Protein AF-A0A6P0LKS8-F1 (afdb_monomer)

Foldseek 3Di:
DVVVVVVVCVVVVNDPPDDPDPPPVVVVVVDPDDDDPPVPDDDDDDDDDPVVVVVVVVVCCVPPVVVVVVCVVVPDDDPPDVFPVCCVQVVDPPDCVVVLVVVVCVLQVPPVLLVVLVVQLVVLLVQLPDDDPDPVVNQLSLLVLLLSLLVSLLSSLLSLLLNVCLVDVQLLVLLCCQQPVNPPGDDDPVCVVVCVVCSNVSSSVVSSPDRSLPCVNSQSSCCRRVVFHFDDCPVVNVSVVQNCCVPVVVQADPVRHHHGGHSVNSVVSSVVSNVRSVSRVVSSVVVVPDD

Sequence (291 aa):
YGQKFLQCLTQNDIQPWFYPVEPVYERFKEKSETLTFNDFYGNNGDSFQTHERIKYWEQFLIDKIVPRLYTEFMGLGKIRRTGTWQKSWQADEIEDDYTDKDQLEAILSNTTFHLTFLDEIENLRILNKLSVTNTKAKKTLKRHLYVGAIACLETYLSDAFINTVLSNQNYLNSFFTSFKDFKDQKLGMNEVLDIANKAEEIAKKAMLKVIYHNLPKVSKMYEGTLNIVFPNFSEINKAVSIRHDLVHRNGRTKEGQEINIDNMMVDDIISKVEKFISEIDQELKEKDTTP

Secondary structure (DSSP, 8-state):
-HHHHHHHHHHTT--TT---SHHHHHHHTTS--S--GGGG--SS-----HHHHHHHHHHHIIIIIHHHHHHHHS---------TTHHHHSS--SSSHHHHHHHHHHHHH-TTHHHHHHHHHHHHHHHHH---SSHHHHHHHHHHHHHHHHHHHHHHHHHHHHHHHHH-HHHHHHHHHH-HHHHT----TTTHHHHHHTHHHHHHHHHHT--TT-HHHHHHHHHHHH--PPP--HHHHHHHHHHHHHHHSSSB-TT--B----HHHHHHHHHHHHHHHHHHHHHHHHHHT--

Mean predicted aligned error: 15.52 Å

Structure (mmCIF, N/CA/C/O backbone):
data_AF-A0A6P0LKS8-F1
#
_entry.id   AF-A0A6P0LKS8-F1
#
loop_
_atom_site.group_PDB
_atom_site.id
_atom_site.type_symbol
_atom_site.label_atom_id
_atom_site.label_alt_id
_atom_site.label_comp_id
_atom_site.label_asym_id
_atom_site.label_entity_id
_atom_site.label_seq_id
_atom_site.pdbx_PDB_ins_code
_atom_site.Cartn_x
_atom_site.Cartn_y
_atom_site.Cartn_z
_atom_site.occupancy
_atom_site.B_iso_or_equiv
_atom_site.auth_seq_id
_atom_site.auth_comp_id
_atom_site.auth_asym_id
_atom_site.auth_atom_id
_atom_site.pdbx_PDB_model_num
ATOM 1 N N . TYR A 1 1 ? 29.506 -26.651 34.538 1.00 38.28 1 TYR A N 1
ATOM 2 C CA . TYR A 1 1 ? 29.896 -26.169 33.196 1.00 38.28 1 TYR A CA 1
ATOM 3 C C . TYR A 1 1 ? 29.118 -24.925 32.772 1.00 38.28 1 TYR A C 1
ATOM 5 O O . TYR A 1 1 ? 29.768 -23.920 32.528 1.00 38.28 1 TYR A O 1
ATOM 13 N N . GLY A 1 2 ? 27.776 -24.916 32.804 1.00 38.97 2 GLY A N 1
ATOM 14 C CA . GLY A 1 2 ? 26.967 -23.734 32.439 1.00 38.97 2 GLY A CA 1
ATOM 15 C C . GLY A 1 2 ? 27.286 -22.433 33.200 1.00 38.97 2 GLY A C 1
ATOM 16 O O . GLY A 1 2 ? 27.456 -21.394 32.579 1.00 38.97 2 GLY A O 1
ATOM 17 N N . GLN A 1 3 ? 27.487 -22.479 34.523 1.00 39.25 3 GLN A N 1
ATOM 18 C CA . GLN A 1 3 ? 27.864 -21.279 35.297 1.00 39.25 3 GLN A CA 1
ATOM 19 C C . GLN A 1 3 ? 29.247 -20.714 34.929 1.00 39.25 3 GLN A C 1
ATOM 21 O O . GLN A 1 3 ? 29.417 -19.501 34.865 1.00 39.25 3 GLN A O 1
ATOM 26 N N . LYS A 1 4 ? 30.226 -21.584 34.638 1.00 43.44 4 LYS A N 1
ATOM 27 C CA . LYS A 1 4 ? 31.562 -21.159 34.182 1.00 43.44 4 LYS A CA 1
ATOM 28 C C . LYS A 1 4 ? 31.517 -20.575 32.765 1.00 43.44 4 LYS A C 1
ATOM 30 O O . LYS A 1 4 ? 32.276 -19.664 32.463 1.00 43.44 4 LYS A O 1
ATOM 35 N N . PHE A 1 5 ? 30.621 -21.084 31.918 1.00 44.09 5 PHE A N 1
ATOM 36 C CA . PHE A 1 5 ? 30.382 -20.556 30.576 1.00 44.09 5 PHE A CA 1
ATOM 37 C C . PHE A 1 5 ? 29.779 -19.145 30.628 1.00 44.09 5 PHE A C 1
ATOM 39 O O . PHE A 1 5 ? 30.313 -18.244 29.989 1.00 44.09 5 PHE A O 1
ATOM 46 N N . LEU A 1 6 ? 28.763 -18.923 31.472 1.00 42.19 6 LEU A N 1
ATOM 47 C CA . LEU A 1 6 ? 28.195 -17.587 31.682 1.00 42.19 6 LEU A CA 1
ATOM 48 C C . LEU A 1 6 ? 29.219 -16.596 32.250 1.00 42.19 6 LEU A C 1
ATOM 50 O O . LEU A 1 6 ? 29.344 -15.504 31.712 1.00 42.19 6 LEU A O 1
ATOM 54 N N . GLN A 1 7 ? 30.008 -16.983 33.261 1.00 44.88 7 GLN A N 1
ATOM 55 C CA . GLN A 1 7 ? 31.075 -16.119 33.789 1.00 44.88 7 GLN A CA 1
ATOM 56 C C . GLN A 1 7 ? 32.082 -15.697 32.712 1.00 44.88 7 GLN A C 1
ATOM 58 O O . GLN A 1 7 ? 32.525 -14.553 32.713 1.00 44.88 7 GLN A O 1
ATOM 63 N N . CYS A 1 8 ? 32.418 -16.595 31.783 1.00 43.25 8 CYS A N 1
ATOM 64 C CA . CYS A 1 8 ? 33.340 -16.298 30.691 1.00 43.25 8 CYS A CA 1
ATOM 65 C C . CYS A 1 8 ? 32.746 -15.287 29.692 1.00 43.25 8 CYS A C 1
ATOM 67 O O . CYS A 1 8 ? 33.452 -14.380 29.259 1.00 43.25 8 CYS A O 1
ATOM 69 N N . LEU A 1 9 ? 31.453 -15.402 29.365 1.00 43.03 9 LEU A N 1
ATOM 70 C CA . LEU A 1 9 ? 30.760 -14.456 28.479 1.00 43.03 9 LEU A CA 1
ATOM 71 C C . LEU A 1 9 ? 30.680 -13.056 29.099 1.00 43.03 9 LEU A C 1
ATOM 73 O O . LEU A 1 9 ? 31.009 -12.074 28.440 1.00 43.03 9 LEU A O 1
ATOM 77 N N . THR A 1 10 ? 30.330 -12.971 30.385 1.00 44.38 10 THR A N 1
ATOM 78 C CA . THR A 1 10 ? 30.206 -11.691 31.097 1.00 44.38 10 THR A CA 1
ATOM 79 C C . THR A 1 10 ? 31.559 -11.011 31.316 1.00 44.38 10 THR A C 1
ATOM 81 O O . THR A 1 10 ? 31.655 -9.796 31.212 1.00 44.38 10 THR A O 1
ATOM 84 N N . GLN A 1 11 ? 32.626 -11.771 31.588 1.00 43.97 11 GLN A N 1
ATOM 85 C CA . GLN A 1 11 ? 33.969 -11.207 31.801 1.00 43.97 11 GLN A CA 1
ATOM 86 C C . GLN A 1 11 ? 34.625 -10.665 30.527 1.00 43.97 11 GLN A C 1
ATOM 88 O O . GLN A 1 11 ? 35.554 -9.870 30.625 1.00 43.97 11 GLN A O 1
ATOM 93 N N . ASN A 1 12 ? 34.168 -11.100 29.351 1.00 41.53 12 ASN A N 1
ATOM 94 C CA . ASN A 1 12 ? 34.708 -10.662 28.063 1.00 41.53 12 ASN A CA 1
ATOM 95 C C . ASN A 1 12 ? 33.752 -9.719 27.310 1.00 41.53 12 ASN A C 1
ATOM 97 O O . ASN A 1 12 ? 33.981 -9.452 26.135 1.00 41.53 12 ASN A O 1
ATOM 101 N N . ASP A 1 13 ? 32.694 -9.239 27.975 1.00 37.78 13 ASP A N 1
ATOM 102 C CA . ASP A 1 13 ? 31.678 -8.329 27.423 1.00 37.78 13 ASP A CA 1
ATOM 103 C C . ASP A 1 13 ? 31.029 -8.840 26.117 1.00 37.78 13 ASP A C 1
ATOM 105 O O . ASP A 1 13 ? 30.684 -8.091 25.203 1.00 37.78 13 ASP A O 1
ATOM 109 N N . ILE A 1 14 ? 30.880 -10.166 26.014 1.00 38.09 14 ILE A N 1
ATOM 110 C CA . ILE A 1 14 ? 30.336 -10.831 24.828 1.00 38.09 14 ILE A CA 1
ATOM 111 C C . ILE A 1 14 ? 28.818 -10.937 24.988 1.00 38.09 14 ILE A C 1
ATOM 113 O O . ILE A 1 14 ? 28.318 -11.761 25.759 1.00 38.09 14 ILE A O 1
ATOM 117 N N . GLN A 1 15 ? 28.083 -10.109 24.241 1.00 43.53 15 GLN A N 1
ATOM 118 C CA . GLN A 1 15 ? 26.621 -10.164 24.171 1.00 43.53 15 GLN A CA 1
ATOM 119 C C . GLN A 1 15 ? 26.158 -11.468 23.478 1.00 43.53 15 GLN A C 1
ATOM 121 O O . GLN A 1 15 ? 26.717 -11.821 22.437 1.00 43.53 15 GLN A O 1
ATOM 126 N N . PRO A 1 16 ? 25.134 -12.184 23.993 1.00 39.16 16 PRO A N 1
ATOM 127 C CA . PRO A 1 16 ? 24.728 -13.509 23.491 1.00 39.16 16 PRO A CA 1
ATOM 128 C C . PRO A 1 16 ? 24.220 -13.563 22.041 1.00 39.16 16 PRO A C 1
ATOM 130 O O . PRO A 1 16 ? 24.027 -14.651 21.504 1.00 39.16 16 PRO A O 1
ATOM 133 N N . TRP A 1 17 ? 23.985 -12.414 21.410 1.00 40.44 17 TRP A N 1
ATOM 134 C CA . TRP A 1 17 ? 23.213 -12.295 20.168 1.00 40.44 17 TRP A CA 1
ATOM 135 C C . TRP A 1 17 ? 24.064 -12.205 18.895 1.00 40.44 17 TRP A C 1
ATOM 137 O O . TRP A 1 17 ? 23.536 -11.979 17.812 1.00 40.44 17 TRP A O 1
ATOM 147 N N . PHE A 1 18 ? 25.375 -12.427 18.993 1.00 28.44 18 PHE A N 1
ATOM 148 C CA . PHE A 1 18 ? 26.253 -12.544 17.830 1.00 28.44 18 PHE A CA 1
ATOM 149 C C . PHE A 1 18 ? 26.963 -13.897 17.836 1.00 28.44 18 PHE A C 1
ATOM 151 O O . PHE A 1 18 ? 27.926 -14.090 18.573 1.00 28.44 18 PHE A O 1
ATOM 158 N N . TYR A 1 19 ? 26.545 -14.815 16.962 1.00 37.94 19 TYR A N 1
ATOM 159 C CA . TYR A 1 19 ? 27.460 -15.840 16.460 1.00 37.94 19 TYR A CA 1
ATOM 160 C C . TYR A 1 19 ? 27.236 -16.141 14.970 1.00 37.94 19 TYR A C 1
ATOM 162 O O . TYR A 1 19 ? 26.177 -16.641 14.594 1.00 37.94 19 TYR A O 1
ATOM 170 N N . PRO A 1 20 ? 28.264 -15.942 14.124 1.00 31.69 20 PRO A N 1
ATOM 171 C CA . PRO A 1 20 ? 28.575 -16.841 13.021 1.00 31.69 20 PRO A CA 1
ATOM 172 C C . PRO A 1 20 ? 29.298 -18.076 13.589 1.00 31.69 20 PRO A C 1
ATOM 174 O O . PRO A 1 20 ? 30.354 -17.949 14.194 1.00 31.69 20 PRO A O 1
ATOM 177 N N . VAL A 1 21 ? 28.712 -19.260 13.411 1.00 40.97 21 VAL A N 1
ATOM 178 C CA . VAL A 1 21 ? 28.900 -20.523 14.168 1.00 40.97 21 VAL A CA 1
ATOM 179 C C . VAL A 1 21 ? 30.327 -21.135 14.187 1.00 40.97 21 VAL A C 1
ATOM 181 O O . VAL A 1 21 ? 30.581 -22.072 14.937 1.00 40.97 21 VAL A O 1
ATOM 184 N N . GLU A 1 22 ? 31.307 -20.611 13.454 1.00 32.62 22 GLU A N 1
ATOM 185 C CA . GLU A 1 22 ? 32.628 -21.256 13.301 1.00 32.62 22 GLU A CA 1
ATOM 186 C C . GLU A 1 22 ? 33.599 -21.163 14.521 1.00 32.62 22 GLU A C 1
ATOM 188 O O . GLU A 1 22 ? 34.238 -22.164 14.848 1.00 32.62 22 GLU A O 1
ATOM 193 N N . PRO A 1 23 ? 33.758 -20.032 15.250 1.00 36.22 23 PRO A N 1
ATOM 194 C CA . PRO A 1 23 ? 34.884 -19.874 16.190 1.00 36.22 23 PRO A CA 1
ATOM 195 C C . PRO A 1 23 ? 34.777 -20.612 17.541 1.00 36.22 23 PRO A C 1
ATOM 197 O O . PRO A 1 23 ? 35.788 -20.764 18.230 1.00 36.22 23 PRO A O 1
ATOM 200 N N . VAL A 1 24 ? 33.585 -21.063 17.963 1.00 37.16 24 VAL A N 1
ATOM 201 C CA . VAL A 1 24 ? 33.400 -21.763 19.263 1.00 37.16 24 VAL A CA 1
ATOM 202 C C . VAL A 1 24 ? 33.873 -23.209 19.195 1.00 37.16 24 VAL A C 1
ATOM 204 O O . VAL A 1 24 ? 34.406 -23.739 20.171 1.00 37.16 24 VAL A O 1
ATOM 207 N N . TYR A 1 25 ? 33.685 -23.841 18.038 1.00 38.62 25 TYR A N 1
ATOM 208 C CA . TYR A 1 25 ? 33.921 -25.265 17.846 1.00 38.62 25 TYR A CA 1
ATOM 209 C C . TYR A 1 25 ? 35.406 -25.630 18.000 1.00 38.62 25 TYR A C 1
ATOM 211 O O . TYR A 1 25 ? 35.745 -26.570 18.721 1.00 38.62 25 TYR A O 1
ATOM 219 N N . GLU A 1 26 ? 36.305 -24.826 17.425 1.00 39.00 26 GLU A N 1
ATOM 220 C CA . GLU A 1 26 ? 37.755 -25.069 17.481 1.00 39.00 26 GLU A CA 1
ATOM 221 C C . GLU A 1 26 ? 38.335 -24.898 18.898 1.00 39.00 26 GLU A C 1
ATOM 223 O O . GLU A 1 26 ? 39.202 -25.667 19.307 1.00 39.00 26 GLU A O 1
ATOM 228 N N . ARG A 1 27 ? 37.798 -23.976 19.716 1.00 38.31 27 ARG A N 1
ATOM 229 C CA . ARG A 1 27 ? 38.234 -23.812 21.121 1.00 38.31 27 ARG A CA 1
ATOM 230 C C . ARG A 1 27 ? 37.718 -24.906 22.057 1.00 38.31 27 ARG A C 1
ATOM 232 O O . ARG A 1 27 ? 38.334 -25.154 23.093 1.00 38.31 27 ARG A O 1
ATOM 239 N N . PHE A 1 28 ? 36.602 -25.557 21.728 1.00 37.62 28 PHE A N 1
ATOM 240 C CA . PHE A 1 28 ? 36.038 -26.627 22.561 1.00 37.62 28 PHE A CA 1
ATOM 241 C C . PHE A 1 28 ? 36.745 -27.974 22.367 1.00 37.62 28 PHE A C 1
ATOM 243 O O . PHE A 1 28 ? 36.787 -28.784 23.295 1.00 37.62 28 PHE A O 1
ATOM 250 N N . LYS A 1 29 ? 37.364 -28.188 21.201 1.00 37.56 29 LYS A N 1
ATOM 251 C CA . LYS A 1 29 ? 38.129 -29.400 20.877 1.00 37.56 29 LYS A CA 1
ATOM 252 C C . LYS A 1 29 ? 39.391 -29.567 21.735 1.00 37.56 29 LYS A C 1
ATOM 254 O O . LYS A 1 29 ? 39.838 -30.686 21.952 1.00 37.56 29 LYS A O 1
ATOM 259 N N . GLU A 1 30 ? 39.932 -28.474 22.270 1.00 36.50 30 GLU A N 1
ATOM 260 C CA . GLU A 1 30 ? 41.205 -28.464 23.003 1.00 36.50 30 GLU A CA 1
ATOM 261 C C . GLU A 1 30 ? 41.088 -28.852 24.494 1.00 36.50 30 GLU A C 1
ATOM 263 O O . GLU A 1 30 ? 42.104 -28.973 25.174 1.00 36.50 30 GLU A O 1
ATOM 268 N N . LYS A 1 31 ? 39.874 -29.044 25.044 1.00 38.50 31 LYS A N 1
ATOM 269 C CA . LYS A 1 31 ? 39.683 -29.255 26.499 1.00 38.50 31 LYS A CA 1
ATOM 270 C C . LYS A 1 31 ? 38.694 -30.345 26.926 1.00 38.50 31 LYS A C 1
ATOM 272 O O . LYS A 1 31 ? 38.263 -30.345 28.079 1.00 38.50 31 LYS A O 1
ATOM 277 N N . SER A 1 32 ? 38.353 -31.303 26.067 1.00 37.41 32 SER A N 1
ATOM 278 C CA . SER A 1 32 ? 37.540 -32.457 26.479 1.00 37.41 32 SER A CA 1
ATOM 279 C C . SER A 1 32 ? 38.399 -33.685 26.805 1.00 37.41 32 SER A C 1
ATOM 281 O O . SER A 1 32 ? 38.341 -34.695 26.108 1.00 37.41 32 SER A O 1
ATOM 283 N N . GLU A 1 33 ? 39.175 -33.627 27.884 1.00 43.88 33 GLU A N 1
ATOM 284 C CA . GLU A 1 33 ? 39.602 -34.847 28.574 1.00 43.88 33 GLU A CA 1
ATOM 285 C C . GLU A 1 33 ? 38.721 -35.022 29.813 1.00 43.88 33 GLU A C 1
ATOM 287 O O . GLU A 1 33 ? 38.538 -34.079 30.580 1.00 43.88 33 GLU A O 1
ATOM 292 N N . THR A 1 34 ? 38.189 -36.235 29.992 1.00 44.03 34 THR A N 1
ATOM 293 C CA . THR A 1 34 ? 37.283 -36.715 31.064 1.00 44.03 34 THR A CA 1
ATOM 294 C C . THR A 1 34 ? 35.771 -36.681 30.797 1.00 44.03 34 THR A C 1
ATOM 296 O O . THR A 1 34 ? 34.983 -36.243 31.627 1.00 44.03 34 THR A O 1
ATOM 299 N N . LEU A 1 35 ? 35.333 -37.276 29.685 1.00 38.31 35 LEU A N 1
ATOM 300 C CA . LEU A 1 35 ? 34.051 -37.995 29.641 1.00 38.31 35 LEU A CA 1
ATOM 301 C C . LEU A 1 35 ? 34.277 -39.328 28.921 1.00 38.31 35 LEU A C 1
ATOM 303 O O . LEU A 1 35 ? 34.771 -39.347 27.795 1.00 38.31 35 LEU A O 1
ATOM 307 N N . THR A 1 36 ? 33.987 -40.450 29.582 1.00 40.16 36 THR A N 1
ATOM 308 C CA . THR A 1 36 ? 34.207 -41.786 29.012 1.00 40.16 36 THR A CA 1
ATOM 309 C C . THR A 1 36 ? 33.002 -42.275 28.216 1.00 40.16 36 THR A C 1
ATOM 311 O O . THR A 1 36 ? 31.852 -42.099 28.603 1.00 40.16 36 THR A O 1
ATOM 314 N N . PHE A 1 37 ? 33.306 -42.948 27.108 1.00 35.88 37 PHE A N 1
ATOM 315 C CA . PHE A 1 37 ? 32.423 -43.368 26.013 1.00 35.88 37 PHE A CA 1
ATOM 316 C C . PHE A 1 37 ? 31.195 -44.229 26.401 1.00 35.88 37 PHE A C 1
ATOM 318 O O . PHE A 1 37 ? 30.277 -44.375 25.597 1.00 35.88 37 PHE A O 1
ATOM 325 N N . ASN A 1 38 ? 31.146 -44.789 27.614 1.00 39.12 38 ASN A N 1
ATOM 326 C CA . ASN A 1 38 ? 30.146 -45.791 28.007 1.00 39.12 38 ASN A CA 1
ATOM 327 C C . ASN A 1 38 ? 28.863 -45.225 28.640 1.00 39.12 38 ASN A C 1
ATOM 329 O O . ASN A 1 38 ? 27.871 -45.944 28.700 1.00 39.12 38 ASN A O 1
ATOM 333 N N . ASP A 1 39 ? 28.826 -43.952 29.039 1.00 42.59 39 ASP A N 1
ATOM 334 C CA . ASP A 1 39 ? 27.646 -43.375 29.712 1.00 42.59 39 ASP A CA 1
ATOM 335 C C . ASP A 1 39 ? 26.496 -43.012 28.749 1.00 42.59 39 ASP A C 1
ATOM 337 O O . ASP A 1 39 ? 25.437 -42.551 29.171 1.00 42.59 39 ASP A O 1
ATOM 341 N N . PHE A 1 40 ? 26.684 -43.231 27.442 1.00 41.34 40 PHE A N 1
ATOM 342 C CA . PHE A 1 40 ? 25.751 -42.824 26.385 1.00 41.34 40 PHE A CA 1
ATOM 343 C C . PHE A 1 40 ? 25.148 -43.982 25.571 1.00 41.34 40 PHE A C 1
ATOM 345 O O . PHE A 1 40 ? 24.504 -43.728 24.550 1.00 41.34 40 PHE A O 1
ATOM 352 N N . TYR A 1 41 ? 25.308 -45.236 26.006 1.00 37.12 41 TYR A N 1
ATOM 353 C CA . TYR A 1 41 ? 24.648 -46.386 25.378 1.00 37.12 41 TYR A CA 1
ATOM 354 C C . TYR A 1 41 ? 23.688 -47.084 26.346 1.00 37.12 41 TYR A C 1
ATOM 356 O O . TYR A 1 41 ? 24.090 -47.851 27.216 1.00 37.12 41 TYR A O 1
ATOM 364 N N . GLY A 1 42 ? 22.387 -46.871 26.133 1.00 36.03 42 GLY A N 1
ATOM 365 C CA . GLY A 1 42 ? 21.407 -47.913 26.417 1.00 36.03 42 GLY A CA 1
ATOM 366 C C . GLY A 1 42 ? 21.652 -49.070 25.449 1.00 36.03 42 GLY A C 1
ATOM 367 O O . GLY A 1 42 ? 21.857 -48.846 24.255 1.00 36.03 42 GLY A O 1
ATOM 368 N N . ASN A 1 43 ? 21.701 -50.292 25.976 1.00 40.00 43 ASN A N 1
ATOM 369 C CA . ASN A 1 43 ? 21.905 -51.503 25.189 1.00 40.00 43 ASN A CA 1
ATOM 370 C C . ASN A 1 43 ? 20.939 -51.563 23.995 1.00 40.00 43 ASN A C 1
ATOM 372 O O . ASN A 1 43 ? 19.739 -51.346 24.155 1.00 40.00 43 ASN A O 1
ATOM 376 N N . ASN A 1 44 ? 21.501 -51.953 22.847 1.00 37.53 44 ASN A N 1
ATOM 377 C CA . ASN A 1 44 ? 20.889 -52.161 21.529 1.00 37.53 44 ASN A CA 1
ATOM 378 C C . ASN A 1 44 ? 20.902 -50.941 20.587 1.00 37.53 44 ASN A C 1
ATOM 380 O O . ASN A 1 44 ? 19.896 -50.296 20.330 1.00 37.53 44 ASN A O 1
ATOM 384 N N . GLY A 1 45 ? 22.066 -50.711 19.976 1.00 43.59 45 GLY A N 1
ATOM 385 C CA . GLY A 1 45 ? 22.194 -51.038 18.551 1.00 43.59 45 GLY A CA 1
ATOM 386 C C . GLY A 1 45 ? 21.612 -50.097 17.496 1.00 43.59 45 GLY A C 1
ATOM 387 O O . GLY A 1 45 ? 21.556 -50.536 16.355 1.00 43.59 45 GLY A O 1
ATOM 388 N N . ASP A 1 46 ? 21.254 -48.849 17.810 1.00 37.66 46 ASP A N 1
ATOM 389 C CA . ASP A 1 46 ? 20.961 -47.840 16.777 1.00 37.66 46 ASP A CA 1
ATOM 390 C C . ASP A 1 46 ? 21.879 -46.614 16.900 1.00 37.66 46 ASP A C 1
ATOM 392 O O . ASP A 1 46 ? 21.854 -45.833 17.861 1.00 37.66 46 ASP A O 1
ATOM 396 N N . SER A 1 47 ? 22.752 -46.456 15.906 1.00 38.31 47 SER A N 1
ATOM 397 C CA . SER A 1 47 ? 23.710 -45.360 15.813 1.00 38.31 47 SER A CA 1
ATOM 398 C C . SER A 1 47 ? 23.012 -44.076 15.360 1.00 38.31 47 SER A C 1
ATOM 400 O O . SER A 1 47 ? 23.058 -43.711 14.187 1.00 38.31 47 SER A O 1
ATOM 402 N N . PHE A 1 48 ? 22.391 -43.351 16.289 1.00 38.34 48 PHE A N 1
ATOM 403 C CA . PHE A 1 48 ? 22.046 -41.948 16.048 1.00 38.34 48 PHE A CA 1
ATOM 404 C C . PHE A 1 48 ? 23.322 -41.154 15.742 1.00 38.34 48 PHE A C 1
ATOM 406 O O . PHE A 1 48 ? 24.207 -41.064 16.600 1.00 38.34 48 PHE A O 1
ATOM 413 N N . GLN A 1 49 ? 23.415 -40.598 14.529 1.00 45.28 49 GLN A N 1
ATOM 414 C CA . GLN A 1 49 ? 24.532 -39.761 14.097 1.00 45.28 49 GLN A CA 1
ATOM 415 C C . GLN A 1 49 ? 24.681 -38.573 15.056 1.00 45.28 49 GLN A C 1
ATOM 417 O O . GLN A 1 49 ? 23.703 -37.946 15.459 1.00 45.28 49 GLN A O 1
ATOM 422 N N . THR A 1 50 ? 25.920 -38.264 15.432 1.00 44.00 50 THR A N 1
ATOM 423 C CA . THR A 1 50 ? 26.326 -37.284 16.456 1.00 44.00 50 THR A CA 1
ATOM 424 C C . THR A 1 50 ? 25.617 -35.927 16.337 1.00 44.00 50 THR A C 1
ATOM 426 O O . THR A 1 50 ? 25.374 -35.260 17.338 1.00 44.00 50 THR A O 1
ATOM 429 N N . HIS A 1 51 ? 25.224 -35.550 15.120 1.00 38.38 51 HIS A N 1
ATOM 430 C CA . HIS A 1 51 ? 24.518 -34.313 14.803 1.00 38.38 51 HIS A CA 1
ATOM 431 C C . HIS A 1 51 ? 23.069 -34.271 15.328 1.00 38.38 51 HIS A C 1
ATOM 433 O O . HIS A 1 51 ? 22.613 -33.234 15.803 1.00 38.38 51 HIS A O 1
ATOM 439 N N . GLU A 1 52 ? 22.348 -35.396 15.316 1.00 40.12 52 GLU A N 1
ATOM 440 C CA . GLU A 1 52 ? 20.995 -35.462 15.886 1.00 40.12 52 GLU A CA 1
ATOM 441 C C . GLU A 1 52 ? 21.031 -35.444 17.413 1.00 40.12 52 GLU A C 1
ATOM 443 O O . GLU A 1 52 ? 20.184 -34.822 18.051 1.00 40.12 52 GLU A O 1
ATOM 448 N N . ARG A 1 53 ? 22.066 -36.043 18.014 1.00 43.56 53 ARG A N 1
ATOM 449 C CA . ARG A 1 53 ? 22.259 -36.027 19.471 1.00 43.56 53 ARG A CA 1
ATOM 450 C C . ARG A 1 53 ? 22.535 -34.615 19.994 1.00 43.56 53 ARG A C 1
ATOM 452 O O . ARG A 1 53 ? 22.021 -34.265 21.052 1.00 43.56 53 ARG A O 1
ATOM 459 N N . ILE A 1 54 ? 23.284 -33.802 19.241 1.00 45.28 54 ILE A N 1
ATOM 460 C CA . ILE A 1 54 ? 23.526 -32.384 19.555 1.00 45.28 54 ILE A CA 1
ATOM 461 C C . ILE A 1 54 ? 22.225 -31.584 19.466 1.00 45.28 54 ILE A C 1
ATOM 463 O O . ILE A 1 54 ? 21.898 -30.890 20.421 1.00 45.28 54 ILE A O 1
ATOM 467 N N . LYS A 1 55 ? 21.424 -31.767 18.407 1.00 44.97 55 LYS A N 1
ATOM 468 C CA . LYS A 1 55 ? 20.113 -31.104 18.285 1.00 44.97 55 LYS A CA 1
ATOM 469 C C . LYS A 1 55 ? 19.167 -31.448 19.434 1.00 44.97 55 LYS A C 1
ATOM 471 O O . LYS A 1 55 ? 18.509 -30.566 19.974 1.00 44.97 55 LYS A O 1
ATOM 476 N N . TYR A 1 56 ? 19.121 -32.714 19.851 1.00 45.69 56 TYR A N 1
ATOM 477 C CA . TYR A 1 56 ? 18.317 -33.123 21.007 1.00 45.69 56 TYR A CA 1
ATOM 478 C C . TYR A 1 56 ? 18.809 -32.497 22.316 1.00 45.69 56 TYR A C 1
ATOM 480 O O . TYR A 1 56 ? 17.995 -32.143 23.171 1.00 45.69 56 TYR A O 1
ATOM 488 N N . TRP A 1 57 ? 20.123 -32.335 22.479 1.00 44.00 57 TRP A N 1
ATOM 489 C CA . TRP A 1 57 ? 20.699 -31.710 23.669 1.00 44.00 57 TRP A CA 1
ATOM 490 C C . TRP A 1 57 ? 20.498 -30.189 23.686 1.00 44.00 57 TRP A C 1
ATOM 492 O O . TRP A 1 57 ? 20.146 -29.635 24.725 1.00 44.00 57 TRP A O 1
ATOM 502 N N . GLU A 1 58 ? 20.638 -29.522 22.539 1.00 44.84 58 GLU A N 1
ATOM 503 C CA . GLU A 1 58 ? 20.312 -28.102 22.356 1.00 44.84 58 GLU A CA 1
ATOM 504 C C . GLU A 1 58 ? 18.835 -27.836 22.656 1.00 44.84 58 GLU A C 1
ATOM 506 O O . GLU A 1 58 ? 18.513 -26.949 23.449 1.00 44.84 58 GLU A O 1
ATOM 511 N N . GLN A 1 59 ? 17.938 -28.668 22.123 1.00 46.03 59 GLN A N 1
ATOM 512 C CA . GLN A 1 59 ? 16.508 -28.549 22.386 1.00 46.03 59 GLN A CA 1
ATOM 513 C C . GLN A 1 59 ? 16.179 -28.798 23.866 1.00 46.03 59 GLN A C 1
ATOM 515 O O . GLN A 1 59 ? 15.377 -28.081 24.458 1.00 46.03 59 GLN A O 1
ATOM 520 N N . PHE A 1 60 ? 16.841 -29.762 24.514 1.00 48.81 60 PHE A N 1
ATOM 521 C CA . PHE A 1 60 ? 16.669 -30.011 25.946 1.00 48.81 60 PHE A CA 1
ATOM 522 C C . PHE A 1 60 ? 17.128 -28.824 26.810 1.00 48.81 60 PHE A C 1
ATOM 524 O O . PHE A 1 60 ? 16.458 -28.478 27.789 1.00 48.81 60 PHE A O 1
ATOM 531 N N . LEU A 1 61 ? 18.239 -28.172 26.454 1.00 44.59 61 LEU A N 1
ATOM 532 C CA . LEU A 1 61 ? 18.712 -26.970 27.143 1.00 44.59 61 LEU A CA 1
ATOM 533 C C . LEU A 1 61 ? 17.703 -25.822 27.028 1.00 44.59 61 LEU A C 1
ATOM 535 O O . LEU A 1 61 ? 17.354 -25.222 28.051 1.00 44.59 61 LEU A O 1
ATOM 539 N N . ILE A 1 62 ? 17.205 -25.570 25.814 1.00 46.16 62 ILE A N 1
ATOM 540 C CA . ILE A 1 62 ? 16.217 -24.523 25.519 1.00 46.16 62 ILE A CA 1
ATOM 541 C C . ILE A 1 62 ? 14.899 -24.797 26.248 1.00 46.16 62 ILE A C 1
ATOM 543 O O . ILE A 1 62 ? 14.348 -23.903 26.884 1.00 46.16 62 ILE A O 1
ATOM 547 N N . ASP A 1 63 ? 14.420 -26.038 26.235 1.00 42.69 63 ASP A N 1
ATOM 548 C CA . ASP A 1 63 ? 13.077 -26.348 26.726 1.00 42.69 63 ASP A CA 1
ATOM 549 C C . ASP A 1 63 ? 13.017 -26.560 28.243 1.00 42.69 63 ASP A C 1
ATOM 551 O O . ASP A 1 63 ? 11.959 -26.391 28.857 1.00 42.69 63 ASP A O 1
ATOM 555 N N . LYS A 1 64 ? 14.115 -27.008 28.868 1.00 44.41 64 LYS A N 1
ATOM 556 C CA . LYS A 1 64 ? 14.100 -27.455 30.273 1.00 44.41 64 LYS A CA 1
ATOM 557 C C . LYS A 1 64 ? 14.960 -26.621 31.200 1.00 44.41 64 LYS A C 1
ATOM 559 O O . LYS A 1 64 ? 14.582 -26.458 32.363 1.00 44.41 64 LYS A O 1
ATOM 564 N N . ILE A 1 65 ? 16.093 -26.111 30.724 1.00 45.72 65 ILE A N 1
ATOM 565 C CA . ILE A 1 65 ? 17.052 -25.407 31.580 1.00 45.72 65 ILE A CA 1
ATOM 566 C C . ILE A 1 65 ? 16.824 -23.896 31.520 1.00 45.72 65 ILE A C 1
ATOM 568 O O . ILE A 1 65 ? 16.683 -23.276 32.575 1.00 45.72 65 ILE A O 1
ATOM 572 N N . VAL A 1 66 ? 16.687 -23.316 30.324 1.00 47.16 66 VAL A N 1
ATOM 573 C CA . VAL A 1 66 ? 16.464 -21.867 30.149 1.00 47.16 66 VAL A CA 1
ATOM 574 C C . VAL A 1 66 ? 15.220 -21.360 30.904 1.00 47.16 66 VAL A C 1
ATOM 576 O O . VAL A 1 66 ? 15.351 -20.392 31.655 1.00 47.16 66 VAL A O 1
ATOM 579 N N . PRO A 1 67 ? 14.046 -22.023 30.857 1.00 43.47 67 PRO A N 1
ATOM 580 C CA . PRO A 1 67 ? 12.851 -21.521 31.537 1.00 43.47 67 PRO A CA 1
ATOM 581 C C . PRO A 1 67 ? 12.951 -21.618 33.063 1.00 43.47 67 PRO A C 1
ATOM 583 O O . PRO A 1 67 ? 12.416 -20.773 33.782 1.00 43.47 67 PRO A O 1
ATOM 586 N N . ARG A 1 68 ? 13.652 -22.637 33.583 1.00 41.12 68 ARG A N 1
ATOM 587 C CA . ARG A 1 68 ? 13.879 -22.800 35.028 1.00 41.12 68 ARG A CA 1
ATOM 588 C C . ARG A 1 68 ? 14.828 -21.741 35.570 1.00 41.12 68 ARG A C 1
ATOM 590 O O . ARG A 1 68 ? 14.506 -21.125 36.579 1.00 41.12 68 ARG A O 1
ATOM 597 N N . LEU A 1 69 ? 15.928 -21.481 34.862 1.00 41.22 69 LEU A N 1
ATOM 598 C CA . LEU A 1 69 ? 16.874 -20.426 35.224 1.00 41.22 69 LEU A CA 1
ATOM 599 C C . LEU A 1 69 ? 16.219 -19.043 35.167 1.00 41.22 69 LEU A C 1
ATOM 601 O O . LEU A 1 69 ? 16.426 -18.242 36.071 1.00 41.22 69 LEU A O 1
ATOM 605 N N . TYR A 1 70 ? 15.366 -18.797 34.170 1.00 41.00 70 TYR A N 1
ATOM 606 C CA . TYR A 1 70 ? 14.596 -17.557 34.065 1.00 41.00 70 TYR A CA 1
ATOM 607 C C . TYR A 1 70 ? 13.630 -17.372 35.246 1.00 41.00 70 TYR A C 1
ATOM 609 O O . TYR A 1 70 ? 13.533 -16.289 35.819 1.00 41.00 70 TYR A O 1
ATOM 617 N N . THR A 1 71 ? 12.955 -18.447 35.665 1.00 42.84 71 THR A N 1
ATOM 618 C CA . THR A 1 71 ? 12.004 -18.413 36.789 1.00 42.84 71 THR A CA 1
ATOM 619 C C . THR A 1 71 ? 12.703 -18.206 38.138 1.00 42.84 71 THR A C 1
ATOM 621 O O . THR A 1 71 ? 12.176 -17.500 38.995 1.00 42.84 71 THR A O 1
ATOM 624 N N . GLU A 1 72 ? 13.882 -18.801 38.336 1.00 41.00 72 GLU A N 1
ATOM 625 C CA . GLU A 1 72 ? 14.655 -18.669 39.580 1.00 41.00 72 GLU A CA 1
ATOM 626 C C . GLU A 1 72 ? 15.381 -17.319 39.695 1.00 41.00 72 GLU A C 1
ATOM 628 O O . GLU A 1 72 ? 15.454 -16.777 40.795 1.00 41.00 72 GLU A O 1
ATOM 633 N N . PHE A 1 73 ? 15.863 -16.739 38.588 1.00 36.62 73 PHE A N 1
ATOM 634 C CA . PHE A 1 73 ? 16.546 -15.437 38.608 1.00 36.62 73 PHE A CA 1
ATOM 635 C C . PHE A 1 73 ? 15.596 -14.238 38.688 1.00 36.62 73 PHE A C 1
ATOM 637 O O . PHE A 1 73 ? 15.948 -13.234 39.303 1.00 36.62 73 PHE A O 1
ATOM 644 N N . MET A 1 74 ? 14.403 -14.319 38.088 1.00 39.72 74 MET A N 1
ATOM 645 C CA . MET A 1 74 ? 13.515 -13.154 37.962 1.00 39.72 74 MET A CA 1
ATOM 646 C C . MET A 1 74 ? 12.518 -12.981 39.113 1.00 39.72 74 MET A C 1
ATOM 648 O O . MET A 1 74 ? 11.779 -12.005 39.109 1.00 39.72 74 MET A O 1
ATOM 652 N N . GLY A 1 75 ? 12.469 -13.878 40.106 1.00 40.34 75 GLY A N 1
ATOM 653 C CA . GLY A 1 75 ? 11.739 -13.641 41.363 1.00 40.34 75 GLY A CA 1
ATOM 654 C C . GLY A 1 75 ? 10.252 -13.260 41.235 1.00 40.34 75 GLY A C 1
ATOM 655 O O . GLY A 1 75 ? 9.680 -12.709 42.173 1.00 40.34 75 GLY A O 1
ATOM 656 N N . LEU A 1 76 ? 9.599 -13.537 40.102 1.00 42.25 76 LEU A N 1
ATOM 657 C CA . LEU A 1 76 ? 8.192 -13.206 39.891 1.00 42.25 76 LEU A CA 1
ATOM 658 C C . LEU A 1 76 ? 7.323 -14.375 40.355 1.00 42.25 76 LEU A C 1
ATOM 660 O O . LEU A 1 76 ? 7.127 -15.376 39.662 1.00 42.25 76 LEU A O 1
ATOM 664 N N . GLY A 1 77 ? 6.805 -14.233 41.575 1.00 34.78 77 GLY A N 1
ATOM 665 C CA . GLY A 1 77 ? 5.768 -15.093 42.124 1.00 34.78 77 GLY A CA 1
ATOM 666 C C . GLY A 1 77 ? 4.601 -15.250 41.146 1.00 34.78 77 GLY A C 1
ATOM 667 O O . GLY A 1 77 ? 4.163 -14.300 40.499 1.00 34.78 77 GLY A O 1
ATOM 668 N N . LYS A 1 78 ? 4.104 -16.484 41.034 1.00 40.44 78 LYS A N 1
ATOM 669 C CA . LYS A 1 78 ? 2.993 -16.880 40.163 1.00 40.44 78 LYS A CA 1
ATOM 670 C C . LYS A 1 78 ? 1.781 -15.955 40.328 1.00 40.44 78 LYS A C 1
ATOM 672 O O . LYS A 1 78 ? 0.952 -16.183 41.204 1.00 40.44 78 LYS A O 1
ATOM 677 N N . ILE A 1 79 ? 1.588 -15.026 39.397 1.00 35.00 79 ILE A N 1
ATOM 678 C CA . ILE A 1 79 ? 0.251 -14.540 39.063 1.00 35.00 79 ILE A CA 1
ATOM 679 C C . ILE A 1 79 ? -0.195 -15.332 37.836 1.00 35.00 79 ILE A C 1
ATOM 681 O O . ILE A 1 79 ? 0.152 -15.017 36.701 1.00 35.00 79 ILE A O 1
ATOM 685 N N . ARG A 1 80 ? -0.954 -16.411 38.054 1.00 35.94 80 ARG A N 1
ATOM 686 C CA . ARG A 1 80 ? -1.689 -17.067 36.964 1.00 35.94 80 ARG A CA 1
ATOM 687 C C . ARG A 1 80 ? -2.814 -16.125 36.524 1.00 35.94 80 ARG A C 1
ATOM 689 O O . ARG A 1 80 ? -3.913 -16.201 37.061 1.00 35.94 80 ARG A O 1
ATOM 696 N N . ARG A 1 81 ? -2.540 -15.234 35.567 1.00 36.81 81 ARG A N 1
ATOM 697 C CA . ARG A 1 81 ? -3.577 -14.527 34.800 1.00 36.81 81 ARG A CA 1
ATOM 698 C C . ARG A 1 81 ? -3.885 -15.355 33.555 1.00 36.81 81 ARG A C 1
ATOM 700 O O . ARG A 1 81 ? -3.010 -15.606 32.732 1.00 36.81 81 ARG A O 1
ATOM 707 N N . THR A 1 82 ? -5.106 -15.866 33.464 1.00 34.34 82 THR A N 1
ATOM 708 C CA . THR A 1 82 ? -5.581 -16.763 32.396 1.00 34.34 82 THR A CA 1
ATOM 709 C C . THR A 1 82 ? -6.116 -15.980 31.197 1.00 34.34 82 THR A C 1
ATOM 711 O O . THR A 1 82 ? -7.219 -16.241 30.726 1.00 34.34 82 THR A O 1
ATOM 714 N N . GLY A 1 83 ? -5.345 -15.000 30.733 1.00 40.97 83 GLY A N 1
ATOM 715 C CA . GLY A 1 83 ? -5.701 -14.123 29.626 1.00 40.97 83 GLY A CA 1
ATOM 716 C C . GLY A 1 83 ? -4.988 -14.516 28.345 1.00 40.97 83 GLY A C 1
ATOM 717 O O . GLY A 1 83 ? -3.785 -14.300 28.217 1.00 40.97 83 GLY A O 1
ATOM 718 N N . THR A 1 84 ? -5.693 -15.107 27.384 1.00 48.09 84 THR A N 1
ATOM 719 C CA . THR A 1 84 ? -5.132 -15.381 26.049 1.00 48.09 84 THR A CA 1
ATOM 720 C C . THR A 1 84 ? -4.864 -14.100 25.249 1.00 48.09 84 THR A C 1
ATOM 722 O O . THR A 1 84 ? -4.002 -14.118 24.378 1.00 48.09 84 THR A O 1
ATOM 725 N N . TRP A 1 85 ? -5.534 -12.987 25.574 1.00 43.75 85 TRP A N 1
ATOM 726 C CA . TRP A 1 85 ? -5.367 -11.695 24.889 1.00 43.75 85 TRP A CA 1
ATOM 727 C C . TRP A 1 85 ? -4.072 -10.978 25.232 1.00 43.75 85 TRP A C 1
ATOM 729 O O . TRP A 1 85 ? -3.367 -10.541 24.324 1.00 43.75 85 TRP A O 1
ATOM 739 N N . GLN A 1 86 ? -3.734 -10.878 26.526 1.00 42.34 86 GLN A N 1
ATOM 740 C CA . GLN A 1 86 ? -2.520 -10.177 26.958 1.00 42.34 86 GLN A CA 1
ATOM 741 C C . GLN A 1 86 ? -1.272 -10.773 26.291 1.00 42.34 86 GLN A C 1
ATOM 743 O O . GLN A 1 86 ? -0.407 -10.037 25.835 1.00 42.34 86 GLN A O 1
ATOM 748 N N . LYS A 1 87 ? -1.219 -12.097 26.100 1.00 48.38 87 LYS A N 1
ATOM 749 C CA . LYS A 1 87 ? -0.100 -12.749 25.402 1.00 48.38 87 LYS A CA 1
ATOM 750 C C . LYS A 1 87 ? -0.022 -12.465 23.897 1.00 48.38 87 LYS A C 1
ATOM 752 O O . LYS A 1 87 ? 1.051 -12.626 23.340 1.00 48.38 87 LYS A O 1
ATOM 757 N N . SER A 1 88 ? -1.110 -12.084 23.225 1.00 51.69 88 SER A N 1
ATOM 758 C CA . SER A 1 88 ? -1.089 -11.857 21.769 1.00 51.69 88 SER A CA 1
ATOM 759 C C . SER A 1 88 ? -0.646 -10.443 21.386 1.00 51.69 88 SER A C 1
ATOM 761 O O . SER A 1 88 ? -0.148 -10.252 20.281 1.00 51.69 88 SER A O 1
ATOM 763 N N . TRP A 1 89 ? -0.846 -9.460 22.271 1.00 51.59 89 TRP A N 1
ATOM 764 C CA . TRP A 1 89 ? -0.598 -8.042 21.971 1.00 51.59 89 TRP A CA 1
ATOM 765 C C . TRP A 1 89 ? 0.388 -7.353 22.931 1.00 51.59 89 TRP A C 1
ATOM 767 O O . TRP A 1 89 ? 0.792 -6.230 22.645 1.00 51.59 89 TRP A O 1
ATOM 777 N N . GLN A 1 90 ? 0.802 -8.006 24.030 1.00 47.84 90 GLN A N 1
ATOM 778 C CA . GLN A 1 90 ? 1.801 -7.492 24.993 1.00 47.84 90 GLN A CA 1
ATOM 779 C C . GLN A 1 90 ? 3.086 -8.348 25.075 1.00 47.84 90 GLN A C 1
ATOM 781 O O . GLN A 1 90 ? 3.946 -8.057 25.897 1.00 47.84 90 GLN A O 1
ATOM 786 N N . ALA A 1 91 ? 3.237 -9.426 24.291 1.00 43.78 91 ALA A N 1
ATOM 787 C CA . ALA A 1 91 ? 4.345 -10.375 24.499 1.00 43.78 91 ALA A CA 1
ATOM 788 C C . ALA A 1 91 ? 5.746 -9.880 24.092 1.00 43.78 91 ALA A C 1
ATOM 790 O O . ALA A 1 91 ? 6.714 -10.494 24.526 1.00 43.78 91 ALA A O 1
ATOM 791 N N . ASP A 1 92 ? 5.869 -8.757 23.382 1.00 46.16 92 ASP A N 1
ATOM 792 C CA . ASP A 1 92 ? 7.158 -8.215 22.931 1.00 46.16 92 ASP A CA 1
ATOM 793 C C . ASP A 1 92 ? 7.289 -6.741 23.356 1.00 46.16 92 ASP A C 1
ATOM 795 O O . ASP A 1 92 ? 7.232 -5.827 22.541 1.00 46.16 92 ASP A O 1
ATOM 799 N N . GLU A 1 93 ? 7.375 -6.474 24.661 1.00 48.19 93 GLU A N 1
ATOM 800 C CA . GLU A 1 93 ? 7.377 -5.097 25.189 1.00 48.19 93 GLU A CA 1
ATOM 801 C C . GLU A 1 93 ? 8.749 -4.393 25.202 1.00 48.19 93 GLU A C 1
ATOM 803 O O . GLU A 1 93 ? 8.835 -3.301 25.754 1.00 48.19 93 GLU A O 1
ATOM 808 N N . ILE A 1 94 ? 9.829 -4.950 24.628 1.00 45.28 94 ILE A N 1
ATOM 809 C CA . ILE A 1 94 ? 11.161 -4.313 24.774 1.00 45.28 94 ILE A CA 1
ATOM 810 C C . ILE A 1 94 ? 11.968 -4.126 23.473 1.00 45.28 94 ILE A C 1
ATOM 812 O O . ILE A 1 94 ? 12.788 -3.214 23.447 1.00 45.28 94 ILE A O 1
ATOM 816 N N . GLU A 1 95 ? 11.743 -4.867 22.379 1.00 44.25 95 GLU A N 1
ATOM 817 C CA . GLU A 1 95 ? 12.691 -4.822 21.237 1.00 44.25 95 GLU A CA 1
ATOM 818 C C . GLU A 1 95 ? 12.190 -4.151 19.938 1.00 44.25 95 GLU A C 1
ATOM 820 O O . GLU A 1 95 ? 13.028 -3.717 19.156 1.00 44.25 95 GLU A O 1
ATOM 825 N N . ASP A 1 96 ? 10.876 -3.955 19.736 1.00 51.66 96 ASP A N 1
ATOM 826 C CA . ASP A 1 96 ? 10.308 -3.415 18.470 1.00 51.66 96 ASP A CA 1
ATOM 827 C C . ASP A 1 96 ? 9.569 -2.060 18.622 1.00 51.66 96 ASP A C 1
ATOM 829 O O . ASP A 1 96 ? 9.065 -1.486 17.659 1.00 51.66 96 ASP A O 1
ATOM 833 N N . ASP A 1 97 ? 9.502 -1.508 19.841 1.00 55.50 97 ASP A N 1
ATOM 834 C CA . ASP A 1 97 ? 8.674 -0.326 20.151 1.00 55.50 97 ASP A CA 1
ATOM 835 C C . ASP A 1 97 ? 9.188 0.974 19.503 1.00 55.50 97 ASP A C 1
ATOM 837 O O . ASP A 1 97 ? 8.413 1.901 19.287 1.00 55.50 97 ASP A O 1
ATOM 841 N N . TYR A 1 98 ? 10.480 1.062 19.170 1.00 56.53 98 TYR A N 1
ATOM 842 C CA . TYR A 1 98 ? 11.044 2.253 18.523 1.00 56.53 98 TYR A CA 1
ATOM 843 C C . TYR A 1 98 ? 10.715 2.317 17.026 1.00 56.53 98 TYR A C 1
ATOM 845 O O . TYR A 1 98 ? 10.284 3.360 16.543 1.00 56.53 98 TYR A O 1
ATOM 853 N N . THR A 1 99 ? 10.858 1.209 16.294 1.00 61.22 99 THR A N 1
ATOM 854 C CA . THR A 1 99 ? 10.609 1.178 14.843 1.00 61.22 99 THR A CA 1
ATOM 855 C C . THR A 1 99 ? 9.125 1.336 14.515 1.00 61.22 99 THR A C 1
ATOM 857 O O . THR A 1 99 ? 8.786 2.092 13.604 1.00 61.22 99 THR A O 1
ATOM 860 N N . ASP A 1 100 ? 8.240 0.720 15.304 1.00 75.56 100 ASP A N 1
ATOM 861 C CA . ASP A 1 100 ? 6.790 0.900 15.165 1.00 75.56 100 ASP A CA 1
ATOM 862 C C . ASP A 1 100 ? 6.366 2.357 15.428 1.00 75.56 100 ASP A C 1
ATOM 864 O O . ASP A 1 100 ? 5.484 2.881 14.744 1.00 75.56 100 ASP A O 1
ATOM 868 N N . LYS A 1 101 ? 7.003 3.036 16.395 1.00 79.69 101 LYS A N 1
ATOM 869 C CA . LYS A 1 101 ? 6.729 4.449 16.704 1.00 79.69 101 LYS A CA 1
ATOM 870 C C . LYS A 1 101 ? 7.169 5.383 15.587 1.00 79.69 101 LYS A C 1
ATOM 872 O O . LYS A 1 101 ? 6.364 6.210 15.169 1.00 79.69 101 LYS A O 1
ATOM 877 N N . ASP A 1 102 ? 8.389 5.224 15.081 1.00 84.00 102 ASP A N 1
ATOM 878 C CA . ASP A 1 102 ? 8.906 6.050 13.984 1.00 84.00 102 ASP A CA 1
ATOM 879 C C . ASP A 1 102 ? 8.065 5.860 12.712 1.00 84.00 102 ASP A C 1
ATOM 881 O O . ASP A 1 102 ? 7.714 6.825 12.029 1.00 84.00 102 ASP A O 1
ATOM 885 N N . GLN A 1 103 ? 7.684 4.613 12.410 1.00 85.81 103 GLN A N 1
ATOM 886 C CA . GLN A 1 103 ? 6.801 4.313 11.287 1.00 85.81 103 GLN A CA 1
ATOM 887 C C . GLN A 1 103 ? 5.425 4.960 11.472 1.00 85.81 103 GLN A C 1
ATOM 889 O O . GLN A 1 103 ? 4.902 5.570 10.540 1.00 85.81 103 GLN A O 1
ATOM 894 N N . LEU A 1 104 ? 4.834 4.849 12.663 1.00 89.25 104 LEU A N 1
ATOM 895 C CA . LEU A 1 104 ? 3.548 5.469 12.955 1.00 89.25 104 LEU A CA 1
ATOM 896 C C . LEU A 1 104 ? 3.612 6.995 12.848 1.00 89.25 104 LEU A C 1
ATOM 898 O O . LEU A 1 104 ? 2.699 7.597 12.296 1.00 89.25 104 LEU A O 1
ATOM 902 N N . GLU A 1 105 ? 4.674 7.623 13.350 1.00 90.38 105 GLU A N 1
ATOM 903 C CA . GLU A 1 105 ? 4.868 9.071 13.252 1.00 90.38 105 GLU A CA 1
ATOM 904 C C . GLU A 1 105 ? 4.995 9.523 11.791 1.00 90.38 105 GLU A C 1
ATOM 906 O O . GLU A 1 105 ? 4.361 10.501 11.386 1.00 90.38 105 GLU A O 1
ATOM 911 N N . ALA A 1 106 ? 5.735 8.781 10.963 1.00 89.38 106 ALA A N 1
ATOM 912 C CA . ALA A 1 106 ? 5.819 9.045 9.528 1.00 89.38 106 ALA A CA 1
ATOM 913 C C . ALA A 1 106 ? 4.441 8.953 8.846 1.00 89.38 106 ALA A C 1
ATOM 915 O O . ALA A 1 106 ? 4.081 9.826 8.058 1.00 89.38 106 ALA A O 1
ATOM 916 N N . ILE A 1 107 ? 3.640 7.945 9.201 1.00 91.38 107 ILE A N 1
ATOM 917 C CA . ILE A 1 107 ? 2.281 7.767 8.672 1.00 91.38 107 ILE A CA 1
ATOM 918 C C . ILE A 1 107 ? 1.358 8.913 9.111 1.00 91.38 107 ILE A C 1
ATOM 920 O O . ILE A 1 107 ? 0.665 9.509 8.288 1.00 91.38 107 ILE A O 1
ATOM 924 N N . LEU A 1 108 ? 1.347 9.238 10.406 1.00 90.62 108 LEU A N 1
ATOM 925 C CA . LEU A 1 108 ? 0.453 10.247 10.986 1.00 90.62 108 LEU A CA 1
ATOM 926 C C . LEU A 1 108 ? 0.832 11.680 10.602 1.00 90.62 108 LEU A C 1
ATOM 928 O O . LEU A 1 108 ? -0.022 12.565 10.576 1.00 90.62 108 LEU A O 1
ATOM 932 N N . SER A 1 109 ? 2.106 11.930 10.301 1.00 90.62 109 SER A N 1
ATOM 933 C CA . SER A 1 109 ? 2.548 13.230 9.790 1.00 90.62 109 SER A CA 1
ATOM 934 C C . SER A 1 109 ? 2.165 13.447 8.320 1.00 90.62 109 SER A C 1
ATOM 936 O O . SER A 1 109 ? 1.987 14.595 7.902 1.00 90.62 109 SER A O 1
ATOM 938 N N . ASN A 1 110 ? 1.956 12.377 7.542 1.00 90.50 110 ASN A N 1
ATOM 939 C CA . ASN A 1 110 ? 1.553 12.447 6.137 1.00 90.50 110 ASN A CA 1
ATOM 940 C C . ASN A 1 110 ? 0.037 12.648 5.964 1.00 90.50 110 ASN A C 1
ATOM 942 O O . ASN A 1 110 ? -0.667 11.829 5.378 1.00 90.50 110 ASN A O 1
ATOM 946 N N . THR A 1 111 ? -0.482 13.784 6.429 1.00 89.12 111 THR A N 1
ATOM 947 C CA . THR A 1 111 ? -1.914 14.124 6.288 1.00 89.12 111 THR A CA 1
ATOM 948 C C . THR A 1 111 ? -2.339 14.404 4.841 1.00 89.12 111 THR A C 1
ATOM 950 O O . THR A 1 111 ? -3.528 14.436 4.531 1.00 89.12 111 THR A O 1
ATOM 953 N N . THR A 1 112 ? -1.378 14.567 3.928 1.00 93.00 112 THR A N 1
ATOM 954 C CA . THR A 1 112 ? -1.589 14.776 2.489 1.00 93.00 112 THR A CA 1
ATOM 955 C C . THR A 1 112 ? -1.227 13.539 1.668 1.00 93.00 112 THR A C 1
ATOM 957 O O . THR A 1 112 ? -0.747 13.663 0.541 1.00 93.00 112 THR A O 1
ATOM 960 N N . PHE A 1 113 ? -1.459 12.342 2.212 1.00 95.69 113 PHE A N 1
ATOM 961 C CA . PHE A 1 113 ? -1.059 11.060 1.622 1.00 95.69 113 PHE A CA 1
ATOM 962 C C . PHE A 1 113 ? -1.468 10.867 0.153 1.00 95.69 113 PHE A C 1
ATOM 964 O O . PHE A 1 113 ? -0.707 10.279 -0.614 1.00 95.69 113 PHE A O 1
ATOM 971 N N . HIS A 1 114 ? -2.608 11.412 -0.288 1.00 97.25 114 HIS A N 1
ATOM 972 C CA . HIS A 1 114 ? -2.997 11.357 -1.700 1.00 97.25 114 HIS A CA 1
ATOM 973 C C . HIS A 1 114 ? -2.095 12.207 -2.605 1.00 97.25 114 HIS A C 1
ATOM 975 O O . HIS A 1 114 ? -1.735 11.769 -3.692 1.00 97.25 114 HIS A O 1
ATOM 981 N N . LEU A 1 115 ? -1.696 13.405 -2.162 1.00 96.88 115 LEU A N 1
ATOM 982 C CA . LEU A 1 115 ? -0.765 14.248 -2.919 1.00 96.88 115 LEU A CA 1
ATOM 983 C C . LEU A 1 115 ? 0.621 13.602 -2.971 1.00 96.88 115 LEU A C 1
ATOM 985 O O . LEU A 1 115 ? 1.185 13.481 -4.052 1.00 96.88 115 LEU A O 1
ATOM 989 N N . THR A 1 116 ? 1.109 13.089 -1.836 1.00 96.25 116 THR A N 1
ATOM 990 C CA . THR A 1 116 ? 2.372 12.337 -1.769 1.00 96.25 116 THR A CA 1
ATOM 991 C C . THR A 1 116 ? 2.358 11.137 -2.728 1.00 96.25 116 THR A C 1
ATOM 993 O O . THR A 1 116 ? 3.341 10.884 -3.423 1.00 96.25 116 THR A O 1
ATOM 996 N N . PHE A 1 117 ? 1.232 10.419 -2.819 1.00 97.94 117 PHE A N 1
ATOM 997 C CA . PHE A 1 117 ? 1.043 9.333 -3.783 1.00 97.94 117 PHE A CA 1
ATOM 998 C C . PHE A 1 117 ? 1.109 9.816 -5.240 1.00 97.94 117 PHE A C 1
ATOM 1000 O O . PHE A 1 117 ? 1.829 9.221 -6.041 1.00 97.94 117 PHE A O 1
ATOM 1007 N N . LEU A 1 118 ? 0.377 10.879 -5.591 1.00 98.19 118 LEU A N 1
ATOM 1008 C CA . LEU A 1 118 ? 0.349 11.417 -6.956 1.00 98.19 118 LEU A CA 1
ATOM 1009 C C . LEU A 1 118 ? 1.728 11.913 -7.408 1.00 98.19 118 LEU A C 1
ATOM 1011 O O . LE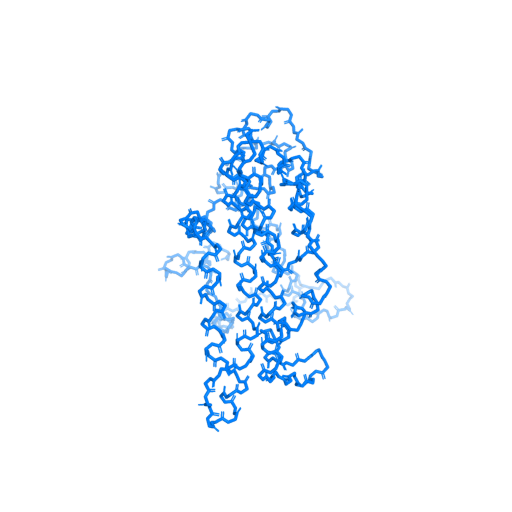U A 1 118 ? 2.143 11.617 -8.531 1.00 98.19 118 LEU A O 1
ATOM 1015 N N . ASP A 1 119 ? 2.444 12.612 -6.528 1.00 97.88 119 ASP A N 1
ATOM 1016 C CA . ASP A 1 119 ? 3.792 13.109 -6.799 1.00 97.88 119 ASP A CA 1
ATOM 1017 C C . ASP A 1 119 ? 4.758 11.952 -7.089 1.00 97.88 119 ASP A C 1
ATOM 1019 O O . ASP A 1 119 ? 5.499 11.982 -8.076 1.00 97.88 119 ASP A O 1
ATOM 1023 N N . GLU A 1 120 ? 4.718 10.888 -6.280 1.00 97.25 120 GLU A N 1
ATOM 1024 C CA . GLU A 1 120 ? 5.592 9.735 -6.493 1.00 97.25 120 GLU A CA 1
ATOM 1025 C C . GLU A 1 120 ? 5.219 8.951 -7.758 1.00 97.25 120 GLU A C 1
ATOM 1027 O O . GLU A 1 120 ? 6.097 8.557 -8.526 1.00 97.25 120 GLU A O 1
ATOM 1032 N N . ILE A 1 121 ? 3.927 8.779 -8.047 1.00 97.81 121 ILE A N 1
ATOM 1033 C CA . ILE A 1 121 ? 3.468 8.151 -9.291 1.00 97.81 121 ILE A CA 1
ATOM 1034 C C . ILE A 1 121 ? 3.983 8.908 -10.525 1.00 97.81 121 ILE A C 1
ATOM 1036 O O . ILE A 1 121 ? 4.449 8.278 -11.485 1.00 97.81 121 ILE A O 1
ATOM 1040 N N . GLU A 1 122 ? 3.961 10.241 -10.507 1.00 98.19 122 GLU A N 1
ATOM 1041 C CA . GLU A 1 122 ? 4.509 11.036 -11.607 1.00 98.19 122 GLU A CA 1
ATOM 1042 C C . GLU A 1 122 ? 6.038 10.909 -11.696 1.00 98.19 122 GLU A C 1
ATOM 1044 O O . GLU A 1 122 ? 6.579 10.731 -12.793 1.00 98.19 122 GLU A O 1
ATOM 1049 N N . ASN A 1 123 ? 6.749 10.876 -10.565 1.00 97.69 123 ASN A N 1
ATOM 1050 C CA . ASN A 1 123 ? 8.189 10.606 -10.549 1.00 97.69 123 ASN A CA 1
ATOM 1051 C C . ASN A 1 123 ? 8.523 9.249 -11.184 1.00 97.69 123 ASN A C 1
ATOM 1053 O O . ASN A 1 123 ? 9.430 9.162 -12.020 1.00 97.69 123 ASN A O 1
ATOM 1057 N N . LEU A 1 124 ? 7.765 8.193 -10.872 1.00 97.44 124 LEU A N 1
ATOM 1058 C CA . LEU A 1 124 ? 7.954 6.873 -11.479 1.00 97.44 124 LEU A CA 1
ATOM 1059 C C . LEU A 1 124 ? 7.737 6.901 -13.000 1.00 97.44 124 LEU A C 1
ATOM 1061 O O . LEU A 1 124 ? 8.504 6.271 -13.738 1.00 97.44 124 LEU A O 1
ATOM 1065 N N . ARG A 1 125 ? 6.760 7.673 -13.498 1.00 98.12 125 ARG A N 1
ATOM 1066 C CA . ARG A 1 125 ? 6.551 7.890 -14.944 1.00 98.12 125 ARG A CA 1
ATOM 1067 C C . ARG A 1 125 ? 7.730 8.606 -15.588 1.00 98.12 125 ARG A C 1
ATOM 1069 O O . ARG A 1 125 ? 8.180 8.204 -16.665 1.00 98.12 125 ARG A O 1
ATOM 1076 N N . ILE A 1 126 ? 8.245 9.652 -14.946 1.00 97.88 126 ILE A N 1
ATOM 1077 C CA . ILE A 1 126 ? 9.420 10.394 -15.420 1.00 97.88 126 ILE A CA 1
ATOM 1078 C C . ILE A 1 126 ? 10.629 9.456 -15.500 1.00 97.88 126 ILE A C 1
ATOM 1080 O O . ILE A 1 126 ? 11.272 9.367 -16.549 1.00 97.88 126 ILE A O 1
ATOM 1084 N N . LEU A 1 127 ? 10.890 8.680 -14.444 1.00 96.19 127 LEU A N 1
ATOM 1085 C CA . LEU A 1 127 ? 11.966 7.689 -14.414 1.00 96.19 127 LEU A CA 1
ATOM 1086 C C . LEU A 1 127 ? 11.786 6.603 -15.486 1.00 96.19 127 LEU A C 1
ATOM 1088 O O . LEU A 1 127 ? 12.767 6.148 -16.083 1.00 96.19 127 LEU A O 1
ATOM 1092 N N . ASN A 1 128 ? 10.547 6.201 -15.789 1.00 97.38 128 ASN A N 1
ATOM 1093 C CA . ASN A 1 128 ? 10.272 5.218 -16.834 1.00 97.38 128 ASN A CA 1
ATOM 1094 C C . ASN A 1 128 ? 10.647 5.732 -18.240 1.00 97.38 128 ASN A C 1
ATOM 1096 O O . ASN A 1 128 ? 11.090 4.952 -19.090 1.00 97.38 128 ASN A O 1
ATOM 1100 N N . LYS A 1 129 ? 10.548 7.044 -18.472 1.00 96.19 129 LYS A N 1
ATOM 1101 C CA . LYS A 1 129 ? 10.891 7.693 -19.749 1.00 96.19 129 LYS A CA 1
ATOM 1102 C C . LYS A 1 129 ? 12.398 7.900 -19.943 1.00 96.19 129 LYS A C 1
ATOM 1104 O O . LYS A 1 129 ? 12.829 8.144 -21.070 1.00 96.19 129 LYS A O 1
ATOM 1109 N N . LEU A 1 130 ? 13.211 7.783 -18.889 1.00 94.50 130 LEU A N 1
ATOM 1110 C CA . LEU A 1 130 ? 14.656 7.990 -18.988 1.00 94.50 130 LEU A CA 1
ATOM 1111 C C . LEU A 1 130 ? 15.325 6.967 -19.918 1.00 94.50 130 LEU A C 1
ATOM 1113 O O . LEU A 1 130 ? 15.100 5.754 -19.840 1.00 94.50 130 LEU A O 1
ATOM 1117 N N . SER A 1 131 ? 16.206 7.469 -20.787 1.00 91.88 131 SER A N 1
ATOM 1118 C CA . SER A 1 131 ? 17.022 6.630 -21.660 1.00 91.88 131 SER A CA 1
ATOM 1119 C C . SER A 1 131 ? 18.232 6.097 -20.897 1.00 91.88 131 SER A C 1
ATOM 1121 O O . SER A 1 131 ? 19.104 6.853 -20.476 1.00 91.88 131 SER A O 1
ATOM 1123 N N . VAL A 1 132 ? 18.292 4.775 -20.736 1.00 93.75 132 VAL A N 1
ATOM 1124 C CA . VAL A 1 132 ? 19.420 4.073 -20.115 1.00 93.75 132 VAL A CA 1
ATOM 1125 C C . VAL A 1 132 ? 20.095 3.214 -21.178 1.00 93.75 132 VAL A C 1
ATOM 1127 O O . VAL A 1 132 ? 19.495 2.267 -21.688 1.00 93.75 132 VAL A O 1
ATOM 1130 N N . THR A 1 133 ? 21.344 3.547 -21.511 1.00 94.19 133 THR A N 1
ATOM 1131 C CA . THR A 1 133 ? 22.122 2.884 -22.573 1.00 94.19 133 THR A CA 1
ATOM 1132 C C . THR A 1 133 ? 22.566 1.476 -22.182 1.00 94.19 133 THR A C 1
ATOM 1134 O O . THR A 1 133 ? 22.572 0.570 -23.012 1.00 94.19 133 THR A O 1
ATOM 1137 N N . ASN A 1 134 ? 22.909 1.260 -20.910 1.00 95.75 134 ASN A N 1
ATOM 1138 C CA . ASN A 1 134 ? 23.282 -0.056 -20.407 1.00 95.75 134 ASN A CA 1
ATOM 1139 C C . ASN A 1 134 ? 22.036 -0.936 -20.218 1.00 95.75 134 ASN A C 1
ATOM 1141 O O . ASN A 1 134 ? 21.236 -0.714 -19.309 1.00 95.75 134 ASN A O 1
ATOM 1145 N N . THR A 1 135 ? 21.902 -1.984 -21.032 1.00 92.56 135 THR A N 1
ATOM 1146 C CA . THR A 1 135 ? 20.737 -2.883 -21.027 1.00 92.56 135 THR A CA 1
ATOM 1147 C C . THR A 1 135 ? 20.494 -3.571 -19.679 1.00 92.56 135 THR A C 1
ATOM 1149 O O . THR A 1 135 ? 19.342 -3.727 -19.272 1.00 92.56 135 THR A O 1
ATOM 1152 N N . LYS A 1 136 ? 21.552 -3.954 -18.948 1.00 91.62 136 LYS A N 1
ATOM 1153 C CA . LYS A 1 136 ? 21.416 -4.595 -17.626 1.00 91.62 136 LYS A CA 1
ATOM 1154 C C . LYS A 1 136 ? 20.892 -3.602 -16.591 1.00 91.62 136 LYS A C 1
ATOM 1156 O O . LYS A 1 136 ? 19.962 -3.918 -15.854 1.00 91.62 136 LYS A O 1
ATOM 1161 N N . ALA A 1 137 ? 21.449 -2.391 -16.576 1.00 92.38 137 ALA A N 1
ATOM 1162 C CA . ALA A 1 137 ? 20.978 -1.317 -15.707 1.00 92.38 137 ALA A CA 1
ATOM 1163 C C . ALA A 1 137 ? 19.530 -0.932 -16.037 1.00 92.38 137 ALA A C 1
ATOM 1165 O O . ALA A 1 137 ? 18.710 -0.816 -15.130 1.00 92.38 137 ALA A O 1
ATOM 1166 N N . LYS A 1 138 ? 19.182 -0.839 -17.329 1.00 93.88 138 LYS A N 1
ATOM 1167 C CA . LYS A 1 138 ? 17.812 -0.581 -17.790 1.00 93.88 138 LYS A CA 1
ATOM 1168 C C . LYS A 1 138 ? 16.838 -1.624 -17.246 1.00 93.88 138 LYS A C 1
ATOM 1170 O O . LYS A 1 138 ? 15.817 -1.255 -16.680 1.00 93.88 138 LYS A O 1
ATOM 1175 N N . LYS A 1 139 ? 17.167 -2.915 -17.352 1.00 91.62 139 LYS A N 1
ATOM 1176 C CA . LYS A 1 139 ? 16.335 -3.997 -16.807 1.00 91.62 139 LYS A CA 1
ATOM 1177 C C . LYS A 1 139 ? 16.156 -3.883 -15.293 1.00 91.62 139 LYS A C 1
ATOM 1179 O O . LYS A 1 139 ? 15.051 -4.045 -14.786 1.00 91.62 139 LYS A O 1
ATOM 1184 N N . THR A 1 140 ? 17.227 -3.583 -14.561 1.00 91.56 140 THR A N 1
ATOM 1185 C CA . THR A 1 140 ? 17.149 -3.343 -13.115 1.00 91.56 140 THR A CA 1
ATOM 1186 C C . THR A 1 140 ? 16.248 -2.162 -12.785 1.00 91.56 140 THR A C 1
ATOM 1188 O O . THR A 1 140 ? 15.387 -2.318 -11.924 1.00 91.56 140 THR A O 1
ATOM 1191 N N . LEU A 1 141 ? 16.372 -1.043 -13.502 1.00 93.81 141 LEU A N 1
ATOM 1192 C CA . LEU A 1 141 ? 15.502 0.118 -13.330 1.00 93.81 141 LEU A CA 1
ATOM 1193 C C . LEU A 1 141 ? 14.029 -0.263 -13.520 1.00 93.81 141 LEU A C 1
ATOM 1195 O O . LEU A 1 141 ? 13.229 -0.003 -12.633 1.00 93.81 141 LEU A O 1
ATOM 1199 N N . LYS A 1 142 ? 13.664 -0.949 -14.613 1.00 95.94 142 LYS A N 1
ATOM 1200 C CA . LYS A 1 142 ? 12.257 -1.328 -14.864 1.00 95.94 142 LYS A CA 1
ATOM 1201 C C . LYS A 1 142 ? 11.669 -2.219 -13.779 1.00 95.94 142 LYS A C 1
ATOM 1203 O O . LYS A 1 142 ? 10.535 -2.000 -13.367 1.00 95.94 142 LYS A O 1
ATOM 1208 N N . ARG A 1 143 ? 12.454 -3.167 -13.259 1.00 94.94 143 ARG A N 1
ATOM 1209 C CA . ARG A 1 143 ? 12.034 -3.981 -12.109 1.00 94.94 143 ARG A CA 1
ATOM 1210 C C . ARG A 1 143 ? 11.764 -3.114 -10.878 1.00 94.94 143 ARG A C 1
ATOM 1212 O O . ARG A 1 143 ? 10.730 -3.293 -10.249 1.00 94.94 143 ARG A O 1
ATOM 1219 N N . HIS A 1 144 ? 12.646 -2.164 -10.564 1.00 95.12 144 HIS A N 1
ATOM 1220 C CA . HIS A 1 144 ? 12.464 -1.280 -9.409 1.00 95.12 144 HIS A CA 1
ATOM 1221 C C . HIS A 1 144 ? 11.278 -0.331 -9.578 1.00 95.12 144 HIS A C 1
ATOM 1223 O O . HIS A 1 144 ? 10.548 -0.141 -8.619 1.00 95.12 144 HIS A O 1
ATOM 1229 N N . LEU A 1 145 ? 11.029 0.201 -10.778 1.00 97.12 145 LEU A N 1
ATOM 1230 C CA . LEU A 1 145 ? 9.858 1.050 -11.031 1.00 97.12 145 LEU A CA 1
ATOM 1231 C C . LEU A 1 145 ? 8.545 0.280 -10.863 1.00 97.12 145 LEU A C 1
ATOM 1233 O O . LEU A 1 145 ? 7.606 0.788 -10.261 1.00 97.12 145 LEU A O 1
ATOM 1237 N N . TYR A 1 146 ? 8.497 -0.970 -11.331 1.00 98.19 146 TYR A N 1
ATOM 1238 C CA . TYR A 1 146 ? 7.339 -1.838 -11.119 1.00 98.19 146 TYR A CA 1
ATOM 1239 C C . TYR A 1 146 ? 7.095 -2.109 -9.628 1.00 98.19 146 TYR A C 1
ATOM 1241 O O . TYR A 1 146 ? 5.965 -2.028 -9.153 1.00 98.19 146 TYR A O 1
ATOM 1249 N N . VAL A 1 147 ? 8.158 -2.422 -8.878 1.00 97.56 147 VAL A N 1
ATOM 1250 C CA . VAL A 1 147 ? 8.084 -2.601 -7.420 1.00 97.56 147 VAL A CA 1
ATOM 1251 C C . VAL A 1 147 ? 7.650 -1.302 -6.736 1.00 97.56 147 VAL A C 1
ATOM 1253 O O . VAL A 1 147 ? 6.803 -1.353 -5.851 1.00 97.56 147 VAL A O 1
ATOM 1256 N N . GLY A 1 148 ? 8.179 -0.159 -7.178 1.00 96.62 148 GLY A N 1
ATOM 1257 C CA . GLY A 1 148 ? 7.847 1.172 -6.672 1.00 96.62 148 GLY A CA 1
ATOM 1258 C C . GLY A 1 148 ? 6.365 1.494 -6.811 1.00 96.62 148 GLY A C 1
ATOM 1259 O O . GLY A 1 148 ? 5.752 1.901 -5.837 1.00 96.62 148 GLY A O 1
ATOM 1260 N N . ALA A 1 149 ? 5.748 1.198 -7.960 1.00 98.38 149 ALA A N 1
ATOM 1261 C CA . ALA A 1 149 ? 4.312 1.419 -8.151 1.00 98.38 149 ALA A CA 1
ATOM 1262 C C . ALA A 1 149 ? 3.454 0.630 -7.141 1.00 98.38 149 ALA A C 1
ATOM 1264 O O . ALA A 1 149 ? 2.470 1.149 -6.617 1.00 98.38 149 ALA A O 1
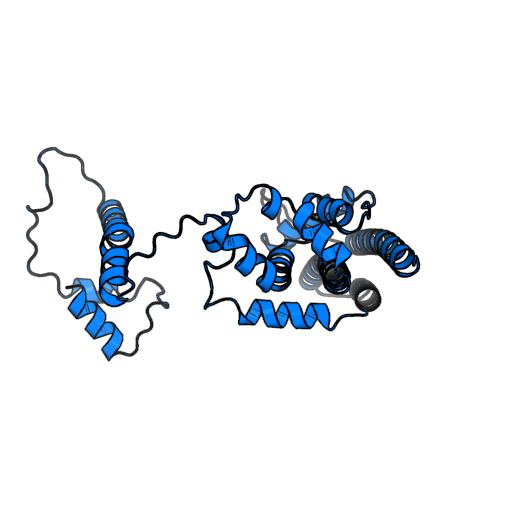ATOM 1265 N N . ILE A 1 150 ? 3.840 -0.612 -6.823 1.00 97.38 150 ILE A N 1
ATOM 1266 C CA . ILE A 1 150 ? 3.169 -1.405 -5.781 1.00 97.38 150 ILE A CA 1
ATOM 1267 C C . ILE A 1 150 ? 3.478 -0.858 -4.382 1.00 97.38 150 ILE A C 1
ATOM 1269 O O . ILE A 1 150 ? 2.593 -0.853 -3.536 1.00 97.38 150 ILE A O 1
ATOM 1273 N N . ALA A 1 151 ? 4.687 -0.357 -4.131 1.00 96.75 151 ALA A N 1
ATOM 1274 C CA . ALA A 1 151 ? 5.003 0.298 -2.864 1.00 96.75 151 ALA A CA 1
ATOM 1275 C C . ALA A 1 151 ? 4.145 1.560 -2.650 1.00 96.75 151 ALA A C 1
ATOM 1277 O O . ALA A 1 151 ? 3.594 1.719 -1.570 1.00 96.75 151 ALA A O 1
ATOM 1278 N N . CYS A 1 152 ? 3.929 2.387 -3.681 1.00 97.38 152 CYS A N 1
ATOM 1279 C CA . CYS A 1 152 ? 3.022 3.541 -3.612 1.00 97.38 152 CYS A CA 1
ATOM 1280 C C . CYS A 1 152 ? 1.590 3.133 -3.238 1.00 97.38 152 CYS A C 1
ATOM 1282 O O . CYS A 1 152 ? 0.956 3.798 -2.423 1.00 97.38 152 CYS A O 1
ATOM 1284 N N . LEU A 1 153 ? 1.091 2.028 -3.807 1.00 98.38 153 LEU A N 1
ATOM 1285 C CA . LEU A 1 153 ? -0.196 1.438 -3.427 1.00 98.38 153 LEU A CA 1
ATOM 1286 C C . LEU A 1 153 ? -0.210 1.041 -1.944 1.00 98.38 153 LEU A C 1
ATOM 1288 O O . LEU A 1 153 ? -1.151 1.381 -1.236 1.00 98.38 153 LEU A O 1
ATOM 1292 N N . GLU A 1 154 ? 0.812 0.313 -1.483 1.00 96.88 154 GLU A N 1
ATOM 1293 C CA . GLU A 1 154 ? 0.926 -0.132 -0.088 1.00 96.88 154 GLU A CA 1
ATOM 1294 C C . GLU A 1 154 ? 0.925 1.060 0.878 1.00 96.88 154 GLU A C 1
ATOM 1296 O O . GLU A 1 154 ? 0.125 1.071 1.812 1.00 96.88 154 GLU A O 1
ATOM 1301 N N . THR A 1 155 ? 1.762 2.067 0.611 1.00 96.06 155 THR A N 1
ATOM 1302 C CA . THR A 1 155 ? 1.892 3.276 1.433 1.00 96.06 155 THR A CA 1
ATOM 1303 C C . THR A 1 155 ? 0.601 4.082 1.464 1.00 96.06 155 THR A C 1
ATOM 1305 O O . THR A 1 155 ? 0.145 4.454 2.537 1.00 96.06 155 THR A O 1
ATOM 1308 N N . TYR A 1 156 ? -0.043 4.324 0.316 1.00 98.38 156 TYR A N 1
ATOM 1309 C CA . TYR A 1 156 ? -1.312 5.053 0.318 1.00 98.38 156 TYR A CA 1
ATOM 1310 C C . TYR A 1 156 ? -2.368 4.316 1.151 1.00 98.38 156 TYR A C 1
ATOM 1312 O O . TYR A 1 156 ? -3.055 4.932 1.961 1.00 98.38 156 TYR A O 1
ATOM 1320 N N . LEU A 1 157 ? -2.499 2.995 0.970 1.00 98.44 157 LEU A N 1
ATOM 1321 C CA . LEU A 1 157 ? -3.502 2.213 1.693 1.00 98.44 157 LEU A CA 1
ATOM 1322 C C . LEU A 1 157 ? -3.231 2.176 3.204 1.00 98.44 157 LEU A C 1
ATOM 1324 O O . LEU A 1 157 ? -4.180 2.198 3.985 1.00 98.44 157 LEU A O 1
ATOM 1328 N N . SER A 1 158 ? -1.967 2.127 3.637 1.00 97.56 158 SER A N 1
ATOM 1329 C CA . SER A 1 158 ? -1.645 2.233 5.064 1.00 97.56 158 SER A CA 1
ATOM 1330 C C . SER A 1 158 ? -1.941 3.619 5.607 1.00 97.56 158 SER A C 1
ATOM 1332 O O . SER A 1 158 ? -2.601 3.739 6.640 1.00 97.56 158 SER A O 1
ATOM 1334 N N . ASP A 1 159 ? -1.499 4.654 4.898 1.00 97.06 159 ASP A N 1
ATOM 1335 C CA . ASP A 1 159 ? -1.590 6.028 5.367 1.00 97.06 159 ASP A CA 1
ATOM 1336 C C . ASP A 1 159 ? -3.042 6.470 5.462 1.00 97.06 159 ASP A C 1
ATOM 1338 O O . ASP A 1 159 ? -3.466 6.946 6.515 1.00 97.06 159 ASP A O 1
ATOM 1342 N N . ALA A 1 160 ? -3.820 6.241 4.404 1.00 97.75 160 ALA A N 1
ATOM 1343 C CA . ALA A 1 160 ? -5.234 6.574 4.374 1.00 97.75 160 ALA A CA 1
ATOM 1344 C C . ALA A 1 160 ? -6.000 5.825 5.473 1.00 97.75 160 ALA A C 1
ATOM 1346 O O . ALA A 1 160 ? -6.731 6.440 6.243 1.00 97.75 160 ALA A O 1
ATOM 1347 N N . PHE A 1 161 ? -5.803 4.508 5.608 1.00 98.12 161 PHE A N 1
ATOM 1348 C CA . PHE A 1 161 ? -6.533 3.732 6.610 1.00 98.12 161 PHE A CA 1
ATOM 1349 C C . PHE A 1 161 ? -6.200 4.177 8.040 1.00 98.12 161 PHE A C 1
ATOM 1351 O O . PHE A 1 161 ? -7.106 4.444 8.828 1.00 98.12 161 PHE A O 1
ATOM 1358 N N . ILE A 1 162 ? -4.913 4.286 8.379 1.00 97.19 162 ILE A N 1
ATOM 1359 C CA . ILE A 1 162 ? -4.470 4.609 9.741 1.00 97.19 162 ILE A CA 1
ATOM 1360 C C . ILE A 1 162 ? -4.870 6.039 10.121 1.00 97.19 162 ILE A C 1
ATOM 1362 O O . ILE A 1 162 ? -5.431 6.235 11.201 1.00 97.19 162 ILE A O 1
ATOM 1366 N N . ASN A 1 163 ? -4.651 7.024 9.241 1.00 96.12 163 ASN A N 1
ATOM 1367 C CA . ASN A 1 163 ? -5.042 8.411 9.507 1.00 96.12 163 ASN A CA 1
ATOM 1368 C C . ASN A 1 163 ? -6.564 8.551 9.662 1.00 96.12 163 ASN A C 1
ATOM 1370 O O . ASN A 1 163 ? -7.035 9.192 10.606 1.00 96.12 163 ASN A O 1
ATOM 1374 N N . THR A 1 164 ? -7.356 7.917 8.792 1.00 95.94 164 THR A N 1
ATOM 1375 C CA . THR A 1 164 ? -8.821 8.004 8.871 1.00 95.94 164 THR A CA 1
ATOM 1376 C C . THR A 1 164 ? -9.363 7.300 10.118 1.00 95.94 164 THR A C 1
ATOM 1378 O O . THR A 1 164 ? -10.227 7.844 10.803 1.00 95.94 164 THR A O 1
ATOM 1381 N N . VAL A 1 165 ? -8.846 6.120 10.478 1.00 95.88 165 VAL A N 1
ATOM 1382 C CA . VAL A 1 165 ?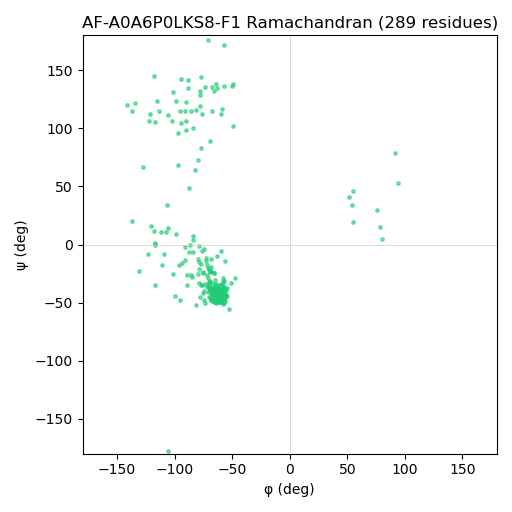 -9.320 5.386 11.664 1.00 95.88 165 VAL A CA 1
ATOM 1383 C C . VAL A 1 165 ? -8.971 6.109 12.963 1.00 95.88 165 VAL A C 1
ATOM 1385 O O . VAL A 1 165 ? -9.813 6.192 13.855 1.00 95.88 165 VAL A O 1
ATOM 1388 N N . LEU A 1 166 ? -7.751 6.639 13.086 1.00 94.56 166 LEU A N 1
ATOM 1389 C CA . LEU A 1 166 ? -7.296 7.279 14.325 1.00 94.56 166 LEU A CA 1
ATOM 1390 C C . LEU A 1 166 ? -7.831 8.702 14.509 1.00 94.56 166 LEU A C 1
ATOM 1392 O O . LEU A 1 166 ? -7.901 9.181 15.637 1.00 94.56 166 LEU A O 1
ATOM 1396 N N . SER A 1 167 ? -8.260 9.367 13.436 1.00 92.81 167 SER A N 1
ATOM 1397 C CA . SER A 1 167 ? -8.879 10.697 13.526 1.00 92.81 167 SER A CA 1
ATOM 1398 C C . SER A 1 167 ? -10.354 10.666 13.951 1.00 92.81 167 SER A C 1
ATOM 1400 O O . SER A 1 167 ? -10.904 11.709 14.308 1.00 92.81 167 SER A O 1
ATOM 1402 N N . ASN A 1 168 ? -11.008 9.495 13.959 1.00 92.75 168 ASN A N 1
ATOM 1403 C CA . ASN A 1 168 ? -12.434 9.374 14.259 1.00 92.75 168 ASN A CA 1
ATOM 1404 C C . ASN A 1 168 ? -12.742 8.181 15.178 1.00 92.75 168 ASN A C 1
ATOM 1406 O O . ASN A 1 168 ? -12.657 7.016 14.786 1.00 92.75 168 ASN A O 1
ATOM 1410 N N . GLN A 1 169 ? -13.223 8.474 16.391 1.00 91.81 169 GLN A N 1
ATOM 1411 C CA . GLN A 1 169 ? -13.551 7.458 17.396 1.00 91.81 169 GLN A CA 1
ATOM 1412 C C . GLN A 1 169 ? -14.579 6.421 16.911 1.00 91.81 169 GLN A C 1
ATOM 1414 O O . GLN A 1 169 ? -14.520 5.261 17.320 1.00 91.81 169 GLN A O 1
ATOM 1419 N N . ASN A 1 170 ? -15.516 6.801 16.036 1.00 93.88 170 ASN A N 1
ATOM 1420 C CA . ASN A 1 170 ? -16.483 5.854 15.483 1.00 93.88 170 ASN A CA 1
ATOM 1421 C C . ASN A 1 170 ? -15.797 4.845 14.559 1.00 93.88 170 ASN A C 1
ATOM 1423 O O . ASN A 1 170 ? -16.099 3.657 14.649 1.00 93.88 170 ASN A O 1
ATOM 1427 N N . TYR A 1 171 ? -14.841 5.279 13.733 1.00 95.31 171 TYR A N 1
ATOM 1428 C CA . TYR A 1 171 ? -14.051 4.366 12.905 1.00 95.31 171 TYR A CA 1
ATOM 1429 C C . TYR A 1 171 ? -13.127 3.490 13.748 1.00 95.31 171 TYR A C 1
ATOM 1431 O O . TYR A 1 171 ? -13.039 2.294 13.482 1.00 95.31 171 TYR A O 1
ATOM 1439 N N . LEU A 1 172 ? -12.530 4.019 14.820 1.00 93.31 172 LEU A N 1
ATOM 1440 C CA . LEU A 1 172 ? -11.779 3.201 15.776 1.00 93.31 172 LEU A CA 1
ATOM 1441 C C . LEU A 1 172 ? -12.659 2.095 16.390 1.00 93.31 172 LEU A C 1
ATOM 1443 O O . LEU A 1 172 ? -12.268 0.928 16.423 1.00 93.31 172 LEU A O 1
ATOM 1447 N N . ASN A 1 173 ? -13.884 2.425 16.805 1.00 91.06 173 ASN A N 1
ATOM 1448 C CA . ASN A 1 173 ? -14.840 1.439 17.319 1.00 91.06 173 ASN A CA 1
ATOM 1449 C C . ASN A 1 173 ? -15.247 0.412 16.239 1.00 91.06 173 ASN A C 1
ATOM 1451 O O . ASN A 1 173 ? -15.314 -0.793 16.511 1.00 91.06 173 ASN A O 1
ATOM 1455 N N . SER A 1 174 ? -15.485 0.861 15.002 1.00 94.44 174 SER A N 1
ATOM 1456 C CA . SER A 1 174 ? -15.767 -0.018 13.859 1.00 94.44 174 SER A CA 1
ATOM 1457 C C . SER A 1 174 ? -14.595 -0.952 13.555 1.00 94.44 174 SER A C 1
ATOM 1459 O O . SER A 1 174 ? -14.808 -2.131 13.274 1.00 94.44 174 SER A O 1
ATOM 1461 N N . PHE A 1 175 ? -13.352 -0.484 13.683 1.00 94.25 175 PHE A N 1
ATOM 1462 C CA . PHE A 1 175 ? -12.163 -1.316 13.513 1.00 94.25 175 PHE A CA 1
ATOM 1463 C C . PHE A 1 175 ? -12.136 -2.439 14.553 1.00 94.25 175 PHE A C 1
ATOM 1465 O O . PHE A 1 175 ? -12.013 -3.608 14.196 1.00 94.25 175 PHE A O 1
ATOM 1472 N N . PHE A 1 176 ? -12.360 -2.119 15.832 1.00 89.50 176 PHE A N 1
ATOM 1473 C CA . PHE A 1 176 ? -12.390 -3.120 16.904 1.00 89.50 176 PHE A CA 1
ATOM 1474 C C . PHE A 1 176 ? -13.444 -4.214 16.706 1.00 89.50 176 PHE A C 1
ATOM 1476 O O . PHE A 1 176 ? -13.233 -5.364 17.092 1.00 89.50 176 PHE A O 1
ATOM 1483 N N . THR A 1 177 ? -14.582 -3.862 16.111 1.00 88.81 177 THR A N 1
ATOM 1484 C CA . THR A 1 177 ? -15.708 -4.786 15.916 1.00 88.81 177 THR A CA 1
ATOM 1485 C C . THR A 1 177 ? -15.644 -5.563 14.599 1.00 88.81 177 THR A C 1
ATOM 1487 O O . THR A 1 177 ? -16.176 -6.674 14.521 1.00 88.81 177 THR A O 1
ATOM 1490 N N . SER A 1 178 ? -14.982 -5.020 13.574 1.00 92.00 178 SER A N 1
ATOM 1491 C CA . SER A 1 178 ? -14.886 -5.628 12.241 1.00 92.00 178 SER A CA 1
ATOM 1492 C C . SER A 1 178 ? -13.557 -6.342 11.974 1.00 92.00 178 SER A C 1
ATOM 1494 O O . SER A 1 178 ? -13.523 -7.279 11.168 1.00 92.00 178 SER A O 1
ATOM 1496 N N . PHE A 1 179 ? -12.467 -5.960 12.651 1.00 91.06 179 PHE A N 1
ATOM 1497 C CA . PHE A 1 179 ? -11.148 -6.533 12.406 1.00 91.06 179 PHE A CA 1
ATOM 1498 C C . PHE A 1 179 ? -11.098 -7.999 12.839 1.00 91.06 179 PHE A C 1
ATOM 1500 O O . PHE A 1 179 ? -11.213 -8.351 14.016 1.00 91.06 179 PHE A O 1
ATOM 1507 N N . LYS A 1 180 ? -10.918 -8.883 11.851 1.00 85.62 180 LYS A N 1
ATOM 1508 C CA . LYS A 1 180 ? -11.007 -10.336 12.039 1.00 85.62 180 LYS A CA 1
ATOM 1509 C C . LYS A 1 180 ? -10.065 -10.850 13.130 1.00 85.62 180 LYS A C 1
ATOM 1511 O O . LYS A 1 180 ? -10.469 -11.709 13.907 1.00 85.62 180 LYS A O 1
ATOM 1516 N N . ASP A 1 181 ? -8.852 -10.304 13.210 1.00 81.50 181 ASP A N 1
ATOM 1517 C CA . ASP A 1 181 ? -7.840 -10.789 14.150 1.00 81.50 181 ASP A CA 1
ATOM 1518 C C . ASP A 1 181 ? -8.226 -10.481 15.610 1.00 81.50 181 ASP A C 1
ATOM 1520 O O . ASP A 1 181 ? -7.738 -11.159 16.508 1.00 81.50 181 ASP A O 1
ATOM 1524 N N . PHE A 1 182 ? -9.135 -9.527 15.862 1.00 82.81 182 PHE A N 1
ATOM 1525 C CA . PHE A 1 182 ? -9.721 -9.279 17.186 1.00 82.81 182 PHE A CA 1
ATOM 1526 C C . PHE A 1 182 ? -10.982 -10.104 17.446 1.00 82.81 182 PHE A C 1
ATOM 1528 O O . PHE A 1 182 ? -11.214 -10.540 18.573 1.00 82.81 182 PHE A O 1
ATOM 1535 N N . LYS A 1 183 ? -11.792 -10.344 16.409 1.00 70.94 183 LYS A N 1
ATOM 1536 C CA . LYS A 1 183 ? -13.092 -11.021 16.527 1.00 70.94 183 LYS A CA 1
ATOM 1537 C C . LYS A 1 183 ? -13.000 -12.418 17.147 1.00 70.94 183 LYS A C 1
ATOM 1539 O O . LYS A 1 183 ? -13.905 -12.828 17.871 1.00 70.94 183 LYS A O 1
ATOM 1544 N N . ASP A 1 184 ? -11.916 -13.138 16.874 1.00 69.94 184 ASP A N 1
ATOM 1545 C CA . ASP A 1 184 ? -11.744 -14.528 17.312 1.00 69.94 184 ASP A CA 1
ATOM 1546 C C . ASP A 1 184 ? -11.146 -14.658 18.729 1.00 69.94 184 ASP A C 1
ATOM 1548 O O . ASP A 1 184 ? -10.970 -15.767 19.245 1.00 69.94 184 ASP A O 1
ATOM 1552 N N . GLN A 1 185 ? -10.838 -13.545 19.394 1.00 71.12 185 GLN A N 1
ATOM 1553 C CA . GLN A 1 185 ? -10.158 -13.560 20.683 1.00 71.12 185 GLN A CA 1
ATOM 1554 C C . GLN A 1 185 ? -11.172 -13.502 21.865 1.00 71.12 185 GLN A C 1
ATOM 1556 O O . GLN A 1 185 ? -12.194 -12.821 21.819 1.00 71.12 185 GLN A O 1
ATOM 1561 N N . LYS A 1 186 ? -10.916 -14.224 22.978 1.00 71.75 186 LYS A N 1
ATOM 1562 C CA . LYS A 1 186 ? -11.820 -14.326 24.164 1.00 71.75 186 LYS A CA 1
ATOM 1563 C C . LYS A 1 186 ? -11.371 -13.536 25.401 1.00 71.75 186 LYS A C 1
ATOM 1565 O O . LYS A 1 186 ? -10.371 -13.915 26.001 1.00 71.75 186 LYS A O 1
ATOM 1570 N N . LEU A 1 187 ? -12.090 -12.470 25.770 1.00 70.62 187 LEU A N 1
ATOM 1571 C CA . LEU A 1 187 ? -11.719 -11.578 26.883 1.00 70.62 187 LEU A CA 1
ATOM 1572 C C . LEU A 1 187 ? -12.269 -12.023 28.234 1.00 70.62 187 LEU A C 1
ATOM 1574 O O . LEU A 1 187 ? -13.457 -12.326 28.356 1.00 70.62 187 LEU A O 1
ATOM 1578 N N . GLY A 1 188 ? -11.422 -11.991 29.264 1.00 76.50 188 GLY A N 1
ATOM 1579 C CA . GLY A 1 188 ? -11.868 -12.059 30.652 1.00 76.50 188 GLY A CA 1
ATOM 1580 C C . GLY A 1 188 ? -12.435 -10.717 31.125 1.00 76.50 188 GLY A C 1
ATOM 1581 O O . GLY A 1 188 ? -11.912 -9.658 30.788 1.00 76.50 188 GLY A O 1
ATOM 1582 N N . MET A 1 189 ? -13.479 -10.735 31.963 1.00 70.56 189 MET A N 1
ATOM 1583 C CA . MET A 1 189 ? -14.087 -9.503 32.506 1.00 70.56 189 MET A CA 1
ATOM 1584 C C . MET A 1 189 ? -13.097 -8.622 33.285 1.00 70.56 189 MET A C 1
ATOM 1586 O O . MET A 1 189 ? -13.228 -7.404 33.307 1.00 70.56 189 MET A O 1
ATOM 1590 N N . ASN A 1 190 ? -12.080 -9.225 33.899 1.00 75.31 190 ASN A N 1
ATOM 1591 C CA . ASN A 1 190 ? -11.019 -8.524 34.620 1.00 75.31 190 ASN A CA 1
ATOM 1592 C C . ASN A 1 190 ? -10.017 -7.796 33.702 1.00 75.31 190 ASN A C 1
ATOM 1594 O O . ASN A 1 190 ? -9.231 -6.997 34.200 1.00 75.31 190 ASN A O 1
ATOM 1598 N N . GLU A 1 191 ? -10.013 -8.080 32.397 1.00 73.62 191 GLU A N 1
ATOM 1599 C CA . GLU A 1 191 ? -9.098 -7.483 31.409 1.00 73.62 191 GLU A CA 1
ATOM 1600 C C . GLU A 1 191 ? -9.725 -6.289 30.677 1.00 73.62 191 GLU A C 1
ATOM 1602 O O . GLU A 1 191 ? -9.012 -5.474 30.096 1.00 73.62 191 GLU A O 1
ATOM 1607 N N . VAL A 1 192 ? -11.056 -6.164 30.732 1.00 76.50 192 VAL A N 1
ATOM 1608 C CA . VAL A 1 192 ? -11.833 -5.184 29.958 1.00 76.50 192 VAL A CA 1
ATOM 1609 C C . VAL A 1 192 ? -11.352 -3.754 30.201 1.00 76.50 192 VAL A C 1
ATOM 1611 O O . VAL A 1 192 ? -11.179 -3.004 29.246 1.00 76.50 192 VAL A O 1
ATOM 1614 N N . LEU A 1 193 ? -11.092 -3.383 31.458 1.00 75.94 193 LEU A N 1
ATOM 1615 C CA . LEU A 1 193 ? -10.673 -2.021 31.797 1.00 75.94 193 LEU A CA 1
ATOM 1616 C C . LEU A 1 193 ? -9.256 -1.690 31.294 1.00 75.94 193 LEU A C 1
ATOM 1618 O O . LEU A 1 193 ? -9.031 -0.583 30.817 1.00 75.94 193 LEU A O 1
ATOM 1622 N N . ASP A 1 194 ? -8.309 -2.636 31.361 1.00 78.25 194 ASP A N 1
ATOM 1623 C CA . ASP A 1 194 ? -6.938 -2.427 30.854 1.00 78.25 194 ASP A CA 1
ATOM 1624 C C . ASP A 1 194 ? -6.941 -2.246 29.332 1.00 78.25 194 ASP A C 1
ATOM 1626 O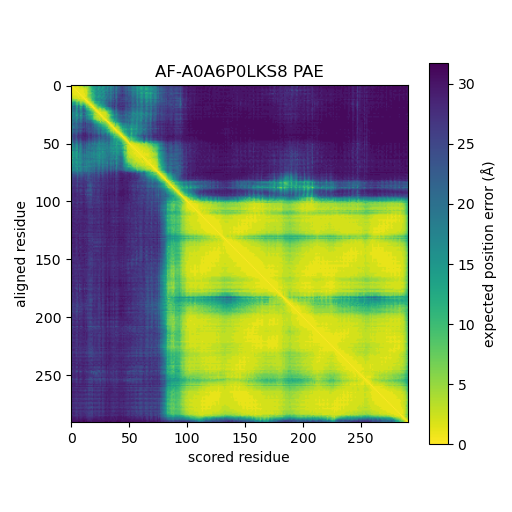 O . ASP A 1 194 ? -6.271 -1.363 28.803 1.00 78.25 194 ASP A O 1
ATOM 1630 N N . ILE A 1 195 ? -7.747 -3.042 28.628 1.00 79.31 195 ILE A N 1
ATOM 1631 C CA . ILE A 1 195 ? -7.858 -2.970 27.168 1.00 79.31 195 ILE A CA 1
ATOM 1632 C C . ILE A 1 195 ? -8.587 -1.712 26.729 1.00 79.31 195 ILE A C 1
ATOM 1634 O O . ILE A 1 195 ? -8.137 -1.073 25.786 1.00 79.31 195 ILE A O 1
ATOM 1638 N N . ALA A 1 196 ? -9.655 -1.318 27.424 1.00 78.88 196 ALA A N 1
ATOM 1639 C CA . ALA A 1 196 ? -10.339 -0.060 27.144 1.00 78.88 196 ALA A CA 1
ATOM 1640 C C . ALA A 1 196 ? -9.374 1.134 27.251 1.00 78.88 196 ALA A C 1
ATOM 1642 O O . ALA A 1 196 ? -9.350 1.982 26.364 1.00 78.88 196 ALA A O 1
ATOM 1643 N N . ASN A 1 197 ? -8.515 1.151 28.276 1.00 79.50 197 ASN A N 1
ATOM 1644 C CA . ASN A 1 197 ? -7.519 2.209 28.464 1.00 79.50 197 ASN A CA 1
ATOM 1645 C C . ASN A 1 197 ? -6.384 2.189 27.422 1.00 79.50 197 ASN A C 1
ATOM 1647 O O . ASN A 1 197 ? -5.720 3.203 27.236 1.00 79.50 197 ASN A O 1
ATOM 1651 N N . LYS A 1 198 ? -6.142 1.050 26.760 1.00 85.62 198 LYS A N 1
ATOM 1652 C CA . LYS A 1 198 ? -5.071 0.855 25.764 1.00 85.62 198 LYS A CA 1
ATOM 1653 C C . LYS A 1 198 ? -5.598 0.660 24.340 1.00 85.62 198 LYS A C 1
ATOM 1655 O O . LYS A 1 198 ? -4.837 0.257 23.464 1.00 85.62 198 LYS A O 1
ATOM 1660 N N . ALA A 1 199 ? -6.886 0.903 24.101 1.00 83.88 199 ALA A N 1
ATOM 1661 C CA . ALA A 1 199 ? -7.549 0.529 22.856 1.00 83.88 199 ALA A CA 1
ATOM 1662 C C . ALA A 1 199 ? -6.875 1.165 21.630 1.00 83.88 199 ALA A C 1
ATOM 1664 O O . ALA A 1 199 ? -6.580 0.479 20.656 1.00 83.88 199 ALA A O 1
ATOM 1665 N N . GLU A 1 200 ? -6.556 2.454 21.698 1.00 87.56 200 GLU A N 1
ATOM 1666 C CA . GLU A 1 200 ? -5.896 3.153 20.594 1.00 87.56 200 GLU A CA 1
ATOM 1667 C C . GLU A 1 200 ? -4.508 2.570 20.276 1.00 87.56 200 GLU A C 1
ATOM 1669 O O . GLU A 1 200 ? -4.208 2.286 19.120 1.00 87.56 200 GLU A O 1
ATOM 1674 N N . GLU A 1 201 ? -3.690 2.293 21.295 1.00 88.06 201 GLU A N 1
ATOM 1675 C CA . GLU A 1 201 ? -2.359 1.688 21.128 1.00 88.06 201 GLU A CA 1
ATOM 1676 C C . GLU A 1 201 ? -2.428 0.261 20.574 1.00 88.06 201 GLU A C 1
ATOM 1678 O O . GLU A 1 201 ? -1.638 -0.125 19.710 1.00 88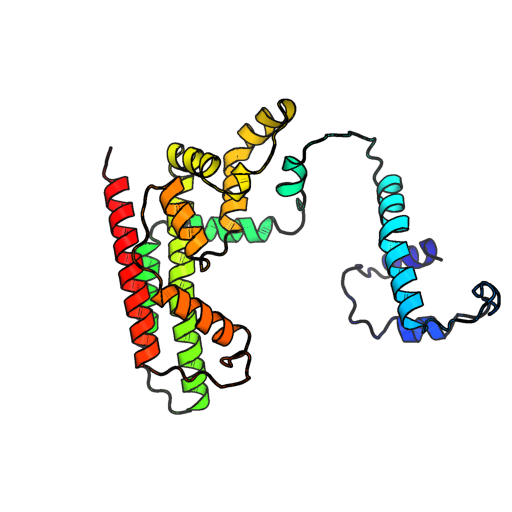.06 201 GLU A O 1
ATOM 1683 N N . ILE A 1 202 ? -3.411 -0.524 21.020 1.00 87.19 202 ILE A N 1
ATOM 1684 C CA . ILE A 1 202 ? -3.673 -1.859 20.471 1.00 87.19 202 ILE A CA 1
ATOM 1685 C C . ILE A 1 202 ? -4.064 -1.752 18.994 1.00 87.19 202 ILE A C 1
ATOM 1687 O O . ILE A 1 202 ? -3.571 -2.528 18.174 1.00 87.19 202 ILE A O 1
ATOM 1691 N N . ALA A 1 203 ? -4.914 -0.785 18.639 1.00 90.31 203 ALA A N 1
ATOM 1692 C CA . ALA A 1 203 ? -5.323 -0.569 17.258 1.00 90.31 203 ALA A CA 1
ATOM 1693 C C . ALA A 1 203 ? -4.147 -0.135 16.377 1.00 90.31 203 ALA A C 1
ATOM 1695 O O . ALA A 1 203 ? -3.957 -0.722 15.315 1.00 90.31 203 ALA A O 1
ATOM 1696 N N . LYS A 1 204 ? -3.322 0.818 16.830 1.00 91.50 204 LYS A N 1
ATOM 1697 C CA . LYS A 1 204 ? -2.094 1.254 16.142 1.00 91.50 204 LYS A CA 1
ATOM 1698 C C . LYS A 1 204 ? -1.192 0.067 15.822 1.00 91.50 204 LYS A C 1
ATOM 1700 O O . LYS A 1 204 ? -0.911 -0.192 14.654 1.00 91.50 204 LYS A O 1
ATOM 1705 N N . LYS A 1 205 ? -0.828 -0.724 16.838 1.00 89.56 205 LYS A N 1
ATOM 1706 C CA . LYS A 1 205 ? 0.014 -1.920 16.664 1.00 89.56 205 LYS A CA 1
ATOM 1707 C C . LYS A 1 205 ? -0.616 -2.939 15.716 1.00 89.56 205 LYS A C 1
ATOM 1709 O O . LYS A 1 205 ? 0.076 -3.536 14.897 1.00 89.56 205 LYS A O 1
ATOM 1714 N N . ALA A 1 206 ? -1.927 -3.148 15.806 1.00 90.56 206 ALA A N 1
ATOM 1715 C CA . ALA A 1 206 ? -2.631 -4.058 14.911 1.00 90.56 206 ALA A CA 1
ATOM 1716 C C . ALA A 1 206 ? -2.612 -3.581 13.457 1.00 90.56 206 ALA A C 1
ATOM 1718 O O . ALA A 1 206 ? -2.354 -4.393 12.571 1.00 90.56 206 ALA A O 1
ATOM 1719 N N . MET A 1 207 ? -2.847 -2.290 13.212 1.00 94.19 207 MET A N 1
ATOM 1720 C CA . MET A 1 207 ? -2.841 -1.708 11.870 1.00 94.19 207 MET A CA 1
ATOM 1721 C C . MET A 1 207 ? -1.439 -1.664 11.254 1.00 94.19 207 MET A C 1
ATOM 1723 O O . MET A 1 207 ? -1.317 -1.935 10.063 1.00 94.19 207 MET A O 1
ATOM 1727 N N . LEU A 1 208 ? -0.387 -1.397 12.039 1.00 91.50 208 LEU A N 1
ATOM 1728 C CA . LEU A 1 208 ? 1.008 -1.419 11.565 1.00 91.50 208 LEU A CA 1
ATOM 1729 C C . LEU A 1 208 ? 1.463 -2.821 11.141 1.00 91.50 208 LEU A C 1
ATOM 1731 O O . LEU A 1 208 ? 2.184 -2.978 10.161 1.00 91.50 208 LEU A O 1
ATOM 1735 N N . LYS A 1 209 ? 0.975 -3.865 11.822 1.00 89.88 209 LYS A N 1
ATOM 1736 C CA . LYS A 1 209 ? 1.274 -5.269 11.490 1.00 89.88 209 LYS A CA 1
ATOM 1737 C C . LYS A 1 209 ? 0.548 -5.778 10.238 1.00 89.88 209 LYS A C 1
ATOM 1739 O O . LYS A 1 209 ? 0.732 -6.933 9.842 1.00 89.88 209 LYS A O 1
ATOM 1744 N N . VAL A 1 210 ? -0.315 -4.972 9.615 1.00 91.31 210 VAL A N 1
ATOM 1745 C CA . VAL A 1 210 ? -1.030 -5.369 8.398 1.00 91.31 210 VAL A CA 1
ATOM 1746 C C . VAL A 1 210 ? -0.114 -5.273 7.183 1.00 91.31 210 VAL A C 1
ATOM 1748 O O . VAL A 1 210 ? 0.531 -4.267 6.922 1.00 91.31 210 VAL A O 1
ATOM 1751 N N . ILE A 1 211 ? -0.116 -6.336 6.382 1.00 92.06 211 ILE A N 1
ATOM 1752 C CA . ILE A 1 211 ? 0.555 -6.371 5.085 1.00 92.06 211 ILE A CA 1
ATOM 1753 C C . ILE A 1 211 ? -0.384 -5.759 4.038 1.00 92.06 211 ILE A C 1
ATOM 1755 O O . ILE A 1 211 ? -1.302 -6.435 3.564 1.00 92.06 211 ILE A O 1
ATOM 1759 N N . TYR A 1 212 ? -0.170 -4.493 3.676 1.00 94.75 212 TYR A N 1
ATOM 1760 C CA . TYR A 1 212 ? -1.132 -3.734 2.866 1.00 94.75 212 TYR A CA 1
ATOM 1761 C C . TYR A 1 212 ? -1.228 -4.163 1.392 1.00 94.75 212 TYR A C 1
ATOM 1763 O O . TYR A 1 212 ? -2.255 -3.945 0.753 1.00 94.75 212 TYR A O 1
ATOM 1771 N N . HIS A 1 213 ? -0.245 -4.893 0.859 1.00 90.94 213 HIS A N 1
ATOM 1772 C CA . HIS A 1 213 ? -0.389 -5.534 -0.455 1.00 90.94 213 HIS A CA 1
ATOM 1773 C C . HIS A 1 213 ? -1.263 -6.803 -0.430 1.00 90.94 213 HIS A C 1
ATOM 1775 O O . HIS A 1 213 ? -1.561 -7.364 -1.485 1.00 90.94 213 HIS A O 1
ATOM 1781 N N . ASN A 1 214 ? -1.707 -7.279 0.742 1.00 96.19 214 ASN A N 1
ATOM 1782 C CA . ASN A 1 214 ? -2.722 -8.330 0.842 1.00 96.19 214 ASN A CA 1
ATOM 1783 C C . ASN A 1 214 ? -4.123 -7.732 0.628 1.00 96.19 214 ASN A C 1
ATOM 1785 O O . ASN A 1 214 ? -4.922 -7.610 1.561 1.00 96.19 214 ASN A O 1
ATOM 1789 N N . LEU A 1 215 ? -4.422 -7.367 -0.622 1.00 97.19 215 LEU A N 1
ATOM 1790 C CA . LEU A 1 215 ? -5.654 -6.667 -1.000 1.00 97.19 215 LEU A CA 1
ATOM 1791 C C . LEU A 1 215 ? -6.944 -7.373 -0.552 1.00 97.19 215 LEU A C 1
ATOM 1793 O O . LEU A 1 215 ? -7.849 -6.678 -0.099 1.00 97.19 215 LEU A O 1
ATOM 1797 N N . PRO A 1 216 ? -7.061 -8.717 -0.560 1.00 96.38 216 PRO A N 1
ATOM 1798 C CA . PRO A 1 216 ? -8.231 -9.385 0.012 1.00 96.38 216 PRO A CA 1
ATOM 1799 C C . PRO A 1 216 ? -8.448 -9.126 1.511 1.00 96.38 216 PRO A C 1
ATOM 1801 O O . PRO A 1 216 ? -9.596 -9.082 1.955 1.00 96.38 216 PRO A O 1
ATOM 1804 N N . LYS A 1 217 ? -7.375 -8.997 2.308 1.00 95.81 217 LYS A N 1
ATOM 1805 C CA . LYS A 1 217 ? -7.476 -8.637 3.734 1.00 95.81 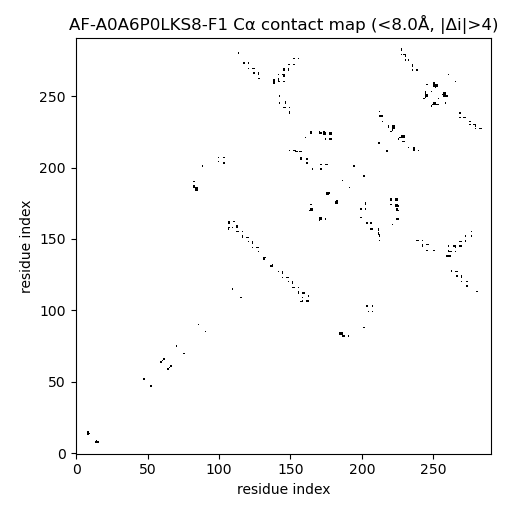217 LYS A CA 1
ATOM 1806 C C . LYS A 1 217 ? -7.823 -7.157 3.874 1.00 95.81 217 LYS A C 1
ATOM 1808 O O . LYS A 1 217 ? -8.779 -6.834 4.572 1.00 95.81 217 LYS A O 1
ATOM 1813 N N . VAL A 1 218 ? -7.086 -6.289 3.181 1.00 97.94 218 VAL A N 1
ATOM 1814 C CA . VAL A 1 218 ? -7.244 -4.830 3.274 1.00 97.94 218 VAL A CA 1
ATOM 1815 C C . VAL A 1 218 ? -8.617 -4.375 2.781 1.00 97.94 218 VAL A C 1
ATOM 1817 O O . VAL A 1 218 ? -9.269 -3.595 3.461 1.00 97.94 218 VAL A O 1
ATOM 1820 N N . SER A 1 219 ? -9.123 -4.937 1.682 1.00 98.12 219 SER A N 1
ATOM 1821 C CA . SER A 1 219 ? -10.471 -4.656 1.170 1.00 98.12 219 SER A CA 1
ATOM 1822 C C . SER A 1 219 ? -11.547 -4.888 2.233 1.00 98.12 219 SER A C 1
ATOM 1824 O O . SER A 1 219 ? -12.412 -4.041 2.423 1.00 98.12 219 SER A O 1
ATOM 1826 N N . LYS A 1 220 ? -11.457 -5.992 2.987 1.00 97.00 220 LYS A N 1
ATOM 1827 C CA . LYS A 1 220 ? -12.395 -6.282 4.083 1.00 97.00 220 LYS A CA 1
ATOM 1828 C C . LYS A 1 220 ? -12.233 -5.331 5.264 1.00 97.00 220 LYS A C 1
ATOM 1830 O O . LYS A 1 220 ? -13.205 -5.077 5.966 1.00 97.00 220 LYS A O 1
ATOM 1835 N N . MET A 1 221 ? -11.017 -4.841 5.511 1.00 97.31 221 MET A N 1
ATOM 1836 C CA . MET A 1 221 ? -10.772 -3.842 6.551 1.00 97.31 221 MET A CA 1
ATOM 1837 C C . MET A 1 221 ? -11.423 -2.508 6.187 1.00 97.31 221 MET A C 1
ATOM 1839 O O . MET A 1 221 ? -12.152 -1.963 7.011 1.00 97.31 221 MET A O 1
ATOM 1843 N N . TYR A 1 222 ? -11.219 -2.024 4.958 1.00 98.38 222 TYR A N 1
ATOM 1844 C CA . TYR A 1 222 ? -11.855 -0.807 4.448 1.00 98.38 222 TYR A CA 1
ATOM 1845 C C . TYR A 1 222 ? -13.381 -0.918 4.447 1.00 98.38 222 TYR A C 1
ATOM 1847 O O . TYR A 1 222 ? -14.060 -0.027 4.952 1.00 98.38 222 TYR A O 1
ATOM 1855 N N . GLU A 1 223 ? -13.927 -2.039 3.979 1.00 97.62 223 GLU A N 1
ATOM 1856 C CA . GLU A 1 223 ? -15.373 -2.265 3.972 1.00 97.62 223 GLU A CA 1
ATOM 1857 C C . GLU A 1 223 ? -15.935 -2.317 5.401 1.00 97.62 223 GLU A C 1
ATOM 1859 O O . GLU A 1 223 ? -16.871 -1.595 5.732 1.00 97.62 223 GLU A O 1
ATOM 1864 N N . GLY A 1 224 ? -15.335 -3.118 6.286 1.00 96.06 224 GLY A N 1
ATOM 1865 C CA . GLY A 1 224 ? -15.836 -3.307 7.649 1.00 96.06 224 GLY A CA 1
ATOM 1866 C C . GLY A 1 224 ? -15.648 -2.101 8.573 1.00 96.06 224 GLY A C 1
ATOM 1867 O O . GLY A 1 224 ? -16.439 -1.915 9.495 1.00 96.06 224 GLY A O 1
ATOM 1868 N N . THR A 1 225 ? -14.615 -1.290 8.337 1.00 96.50 225 THR A N 1
ATOM 1869 C CA . THR A 1 225 ? -14.257 -0.164 9.215 1.00 96.50 225 THR A CA 1
ATOM 1870 C C . THR A 1 225 ? -14.769 1.169 8.681 1.00 96.50 225 THR A C 1
ATOM 1872 O O . THR A 1 225 ? -15.314 1.962 9.446 1.00 96.50 225 THR A O 1
ATOM 1875 N N . LEU A 1 226 ? -14.605 1.407 7.377 1.00 96.88 226 LEU A N 1
ATOM 1876 C CA . LEU A 1 226 ? -14.871 2.693 6.720 1.00 96.88 226 LEU A CA 1
ATOM 1877 C C . LEU A 1 226 ? -16.113 2.649 5.816 1.00 96.88 226 LEU A C 1
ATOM 1879 O O . LEU A 1 226 ? -16.568 3.687 5.331 1.00 96.88 226 LEU A O 1
ATOM 1883 N N . ASN A 1 227 ? -16.693 1.462 5.596 1.00 96.88 227 ASN A N 1
ATOM 1884 C CA . ASN A 1 227 ? -17.774 1.247 4.635 1.00 96.88 227 ASN A CA 1
ATOM 1885 C C . ASN A 1 227 ? -17.383 1.737 3.227 1.00 96.88 227 ASN A C 1
ATOM 1887 O O . ASN A 1 227 ? -18.137 2.477 2.592 1.00 96.88 227 ASN A O 1
ATOM 1891 N N . ILE A 1 228 ? -16.167 1.373 2.805 1.00 97.69 228 ILE A N 1
ATOM 1892 C CA . ILE A 1 228 ? -15.588 1.632 1.479 1.00 97.69 228 ILE A CA 1
ATOM 1893 C C . ILE A 1 228 ? -15.366 0.294 0.792 1.00 97.69 228 ILE A C 1
ATOM 1895 O O . ILE A 1 228 ? -14.677 -0.578 1.329 1.00 97.69 228 ILE A O 1
ATOM 1899 N N . VAL A 1 229 ? -15.942 0.129 -0.395 1.00 97.50 229 VAL A N 1
ATOM 1900 C CA . VAL A 1 229 ? -15.823 -1.114 -1.161 1.00 97.50 229 VAL A CA 1
ATOM 1901 C C . VAL A 1 229 ? -14.738 -0.929 -2.203 1.00 97.50 229 VAL A C 1
ATOM 1903 O O . VAL A 1 229 ? -14.801 -0.039 -3.040 1.00 97.50 229 VAL A O 1
ATOM 1906 N N . PHE A 1 230 ? -13.729 -1.797 -2.178 1.00 98.00 230 PHE A N 1
ATOM 1907 C CA . PHE A 1 230 ? -12.657 -1.703 -3.161 1.00 98.00 230 PHE A CA 1
ATOM 1908 C C . PHE A 1 230 ? -13.179 -1.951 -4.583 1.00 98.00 230 PHE A C 1
ATOM 1910 O O . PHE A 1 230 ? -13.907 -2.929 -4.805 1.00 98.00 230 PHE A O 1
ATOM 1917 N N . PRO A 1 231 ? -12.725 -1.154 -5.568 1.00 97.31 231 PRO A N 1
ATOM 1918 C CA . PRO A 1 231 ? -12.888 -1.482 -6.976 1.00 97.31 231 PRO A CA 1
ATOM 1919 C C . PRO A 1 231 ? -12.274 -2.841 -7.324 1.00 97.31 231 PRO A C 1
ATOM 1921 O O . PRO A 1 231 ? -11.551 -3.457 -6.536 1.00 97.31 231 PRO A O 1
ATOM 1924 N N . ASN A 1 232 ? -12.503 -3.326 -8.547 1.00 96.19 232 ASN A N 1
ATOM 1925 C CA . ASN A 1 232 ? -11.904 -4.587 -8.983 1.00 96.19 232 ASN A CA 1
ATOM 1926 C C . ASN A 1 232 ? -10.366 -4.524 -8.927 1.00 96.19 232 ASN A C 1
ATOM 1928 O O . ASN A 1 232 ? -9.725 -3.853 -9.732 1.00 96.19 232 ASN A O 1
ATOM 1932 N N . PHE A 1 233 ? -9.785 -5.303 -8.016 1.00 97.06 233 PHE A N 1
ATOM 1933 C CA . PHE A 1 233 ? -8.343 -5.364 -7.785 1.00 97.06 233 PHE A CA 1
ATOM 1934 C C . PHE A 1 233 ? -7.683 -6.646 -8.319 1.00 97.06 233 PHE A C 1
ATOM 1936 O O . PHE A 1 233 ? -6.542 -6.940 -7.967 1.00 97.06 233 PHE A O 1
ATOM 1943 N N . SER A 1 234 ? -8.356 -7.438 -9.165 1.00 96.81 234 SER A N 1
ATOM 1944 C CA . SER A 1 234 ? -7.827 -8.730 -9.645 1.00 96.81 234 SER A CA 1
ATOM 1945 C C . SER A 1 234 ? -6.484 -8.578 -10.368 1.00 96.81 234 SER A C 1
ATOM 1947 O O . SER A 1 234 ? -5.538 -9.317 -10.092 1.00 96.81 234 SER A O 1
ATOM 1949 N N . GLU A 1 235 ? -6.377 -7.580 -11.245 1.00 96.56 235 GLU A N 1
ATOM 1950 C CA . GLU A 1 235 ? -5.151 -7.300 -11.999 1.00 96.56 235 GLU A CA 1
ATOM 1951 C C . GLU A 1 235 ? -4.024 -6.776 -11.101 1.00 96.56 235 GLU A C 1
ATOM 1953 O O . GLU A 1 235 ? -2.872 -7.179 -11.258 1.00 96.56 235 GLU A O 1
ATOM 1958 N N . ILE A 1 236 ? -4.349 -5.950 -10.104 1.00 97.44 236 ILE A N 1
ATOM 1959 C CA . ILE A 1 236 ? -3.366 -5.460 -9.129 1.00 97.44 236 ILE A CA 1
ATOM 1960 C C . ILE A 1 236 ? -2.876 -6.616 -8.250 1.00 97.44 236 ILE A C 1
ATOM 1962 O O . ILE A 1 236 ? -1.684 -6.745 -7.997 1.00 97.44 236 ILE A O 1
ATOM 1966 N N . ASN A 1 237 ? -3.756 -7.535 -7.855 1.00 95.19 237 ASN A N 1
ATOM 1967 C CA . ASN A 1 237 ? -3.372 -8.702 -7.063 1.00 95.19 237 ASN A CA 1
ATOM 1968 C C . ASN A 1 237 ? -2.436 -9.655 -7.842 1.00 95.19 237 ASN A C 1
ATOM 1970 O O . ASN A 1 237 ? -1.510 -10.245 -7.274 1.00 95.19 237 ASN A O 1
ATOM 1974 N N . LYS A 1 238 ? -2.618 -9.771 -9.167 1.00 96.00 238 LYS A N 1
ATOM 1975 C CA . LYS A 1 238 ? -1.645 -10.449 -10.046 1.00 96.00 238 LYS A CA 1
ATOM 1976 C C . LYS A 1 238 ? -0.308 -9.704 -10.064 1.00 96.00 238 LYS A C 1
ATOM 1978 O O . LYS A 1 238 ? 0.740 -10.338 -9.946 1.00 96.00 238 LYS A O 1
ATOM 1983 N N . ALA A 1 239 ? -0.334 -8.376 -10.146 1.00 96.31 239 ALA A N 1
ATOM 1984 C CA . ALA A 1 239 ? 0.868 -7.547 -10.110 1.00 96.31 239 ALA A CA 1
ATOM 1985 C C . ALA A 1 239 ? 1.639 -7.660 -8.784 1.00 96.31 239 ALA A C 1
ATOM 1987 O O . ALA A 1 239 ? 2.864 -7.768 -8.793 1.00 96.31 239 ALA A O 1
ATOM 1988 N N . VAL A 1 240 ? 0.942 -7.754 -7.647 1.00 93.94 240 VAL A N 1
ATOM 1989 C CA . VAL A 1 240 ? 1.551 -8.050 -6.338 1.00 93.94 240 VAL A CA 1
ATOM 1990 C C . VAL A 1 240 ? 2.301 -9.384 -6.373 1.00 93.94 240 VAL A C 1
ATOM 1992 O O . VAL A 1 240 ? 3.407 -9.488 -5.843 1.00 93.94 240 VAL A O 1
ATOM 1995 N N . SER A 1 241 ? 1.757 -10.402 -7.046 1.00 91.88 241 SER A N 1
ATOM 1996 C CA . SER A 1 241 ? 2.442 -11.694 -7.206 1.00 91.88 241 SER A CA 1
ATOM 1997 C C . SER A 1 241 ? 3.725 -11.562 -8.036 1.00 91.88 241 SER A C 1
ATOM 1999 O O . SER A 1 241 ? 4.758 -12.105 -7.652 1.00 91.88 241 SER A O 1
ATOM 2001 N N . ILE A 1 242 ? 3.699 -10.773 -9.116 1.00 94.38 242 ILE A N 1
ATOM 2002 C CA . ILE A 1 242 ? 4.898 -10.459 -9.911 1.00 94.38 242 ILE A CA 1
ATOM 2003 C C . ILE A 1 242 ? 5.924 -9.708 -9.053 1.00 94.38 242 ILE A C 1
ATOM 2005 O O . ILE A 1 242 ? 7.099 -10.065 -9.042 1.00 94.38 242 ILE A O 1
ATOM 2009 N N . ARG A 1 243 ? 5.493 -8.716 -8.266 1.00 93.94 243 ARG A N 1
ATOM 2010 C CA . ARG A 1 243 ? 6.357 -7.954 -7.348 1.00 93.94 243 ARG A CA 1
ATOM 2011 C C . ARG A 1 243 ? 7.097 -8.857 -6.360 1.00 93.94 243 ARG A C 1
ATOM 2013 O O . ARG A 1 243 ? 8.272 -8.606 -6.098 1.00 93.94 243 ARG A O 1
ATOM 2020 N N . HIS A 1 244 ? 6.473 -9.924 -5.854 1.00 88.81 244 HIS A N 1
ATOM 2021 C CA . HIS A 1 244 ? 7.164 -10.900 -5.000 1.00 88.81 244 HIS A CA 1
ATOM 2022 C C . HIS A 1 244 ? 8.354 -11.555 -5.717 1.00 88.81 244 HIS A C 1
ATOM 2024 O O . HIS A 1 244 ? 9.429 -11.677 -5.128 1.00 88.81 244 HIS A O 1
ATOM 2030 N N . ASP A 1 245 ? 8.194 -11.930 -6.987 1.00 87.19 245 ASP A N 1
ATOM 2031 C CA . ASP A 1 245 ? 9.279 -12.489 -7.802 1.00 87.19 245 ASP A CA 1
ATOM 2032 C C . ASP A 1 245 ? 10.365 -11.449 -8.100 1.00 87.19 245 ASP A C 1
ATOM 2034 O O . ASP A 1 245 ? 11.563 -11.745 -8.033 1.00 87.19 245 ASP A O 1
ATOM 2038 N N . LEU A 1 246 ? 9.967 -10.206 -8.389 1.00 89.00 246 LEU A N 1
ATOM 2039 C CA . LEU A 1 246 ? 10.905 -9.113 -8.641 1.00 89.00 246 LEU A CA 1
ATOM 2040 C C . LEU A 1 246 ? 11.808 -8.843 -7.431 1.00 89.00 246 LEU A C 1
ATOM 2042 O O . LEU A 1 246 ? 13.020 -8.716 -7.610 1.00 89.00 246 LEU A O 1
ATOM 2046 N N . VAL A 1 247 ? 11.239 -8.820 -6.222 1.00 85.19 247 VAL A N 1
ATOM 2047 C CA . VAL A 1 247 ? 11.962 -8.507 -4.979 1.00 85.19 247 VAL A CA 1
ATOM 2048 C C . VAL A 1 247 ? 12.718 -9.717 -4.430 1.00 85.19 247 VAL A C 1
ATOM 2050 O O . VAL A 1 247 ? 13.919 -9.634 -4.189 1.00 85.19 247 VAL A O 1
ATOM 2053 N N . HIS A 1 248 ? 12.056 -10.862 -4.251 1.00 88.00 248 HIS A N 1
ATOM 2054 C CA . HIS A 1 248 ? 12.631 -11.991 -3.504 1.00 88.00 248 HIS A CA 1
ATOM 2055 C C . HIS A 1 248 ? 13.352 -13.017 -4.378 1.00 88.00 248 HIS A C 1
ATOM 2057 O O . HIS A 1 248 ? 14.111 -13.839 -3.871 1.00 88.00 248 HIS A O 1
ATOM 2063 N N . ARG A 1 249 ? 13.129 -12.986 -5.694 1.00 88.44 249 ARG A N 1
ATOM 2064 C CA . ARG A 1 249 ? 13.765 -13.904 -6.653 1.00 88.44 249 ARG A CA 1
ATOM 2065 C C . ARG A 1 249 ? 14.585 -13.165 -7.706 1.00 88.44 249 ARG A C 1
ATOM 2067 O O . ARG A 1 249 ? 14.943 -13.743 -8.731 1.00 88.44 249 ARG A O 1
ATOM 2074 N N . ASN A 1 250 ? 14.896 -11.890 -7.456 1.00 85.88 250 ASN A N 1
ATOM 2075 C CA . ASN A 1 250 ? 15.652 -11.023 -8.358 1.00 85.88 250 ASN A CA 1
ATOM 2076 C C . ASN A 1 250 ? 15.065 -11.028 -9.786 1.00 85.88 250 ASN A C 1
ATOM 2078 O O . ASN A 1 250 ? 15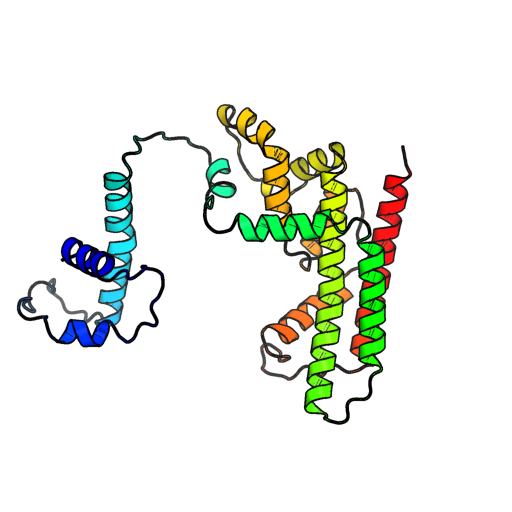.795 -11.074 -10.778 1.00 85.88 250 ASN A O 1
ATOM 2082 N N . GLY A 1 251 ? 13.734 -11.006 -9.898 1.00 87.31 251 GLY A N 1
ATOM 2083 C CA . GLY A 1 251 ? 13.020 -11.024 -11.174 1.00 87.31 251 GLY A CA 1
ATOM 2084 C C . GLY A 1 251 ? 12.978 -12.382 -11.863 1.00 87.31 251 GLY A C 1
ATOM 2085 O O . GLY A 1 251 ? 12.942 -12.423 -13.090 1.00 87.31 251 GLY A O 1
ATOM 2086 N N . ARG A 1 252 ? 12.996 -13.481 -11.105 1.00 89.25 252 ARG A N 1
ATOM 2087 C CA . ARG A 1 252 ? 12.790 -14.837 -11.630 1.00 89.25 252 ARG A CA 1
ATOM 2088 C C . ARG A 1 252 ? 11.553 -15.489 -11.019 1.00 89.25 252 ARG A C 1
ATOM 2090 O O . ARG A 1 252 ? 11.276 -15.295 -9.842 1.00 89.25 252 ARG A O 1
ATOM 2097 N N . THR A 1 253 ? 10.837 -16.294 -11.795 1.00 89.94 253 THR A N 1
ATOM 2098 C CA . THR A 1 253 ? 9.720 -17.105 -11.289 1.00 89.94 253 THR A CA 1
ATOM 2099 C C . THR A 1 253 ? 10.228 -18.256 -10.406 1.00 89.94 253 THR A C 1
ATOM 2101 O O . THR A 1 253 ? 11.437 -18.476 -10.275 1.00 89.94 253 THR A O 1
ATOM 2104 N N . LYS A 1 254 ? 9.313 -19.039 -9.812 1.00 85.62 254 LYS A N 1
ATOM 2105 C CA . LYS A 1 254 ? 9.655 -20.258 -9.045 1.00 85.62 254 LYS A CA 1
ATOM 2106 C C . LYS A 1 254 ? 10.427 -21.281 -9.879 1.00 85.62 254 LYS A C 1
ATOM 2108 O O . LYS A 1 254 ? 11.271 -21.994 -9.354 1.00 85.62 254 LYS A O 1
ATOM 2113 N N . GLU A 1 255 ? 10.155 -21.316 -11.176 1.00 91.12 255 GLU A N 1
ATOM 2114 C CA . GLU A 1 255 ? 10.762 -22.203 -12.167 1.00 91.12 255 GLU A CA 1
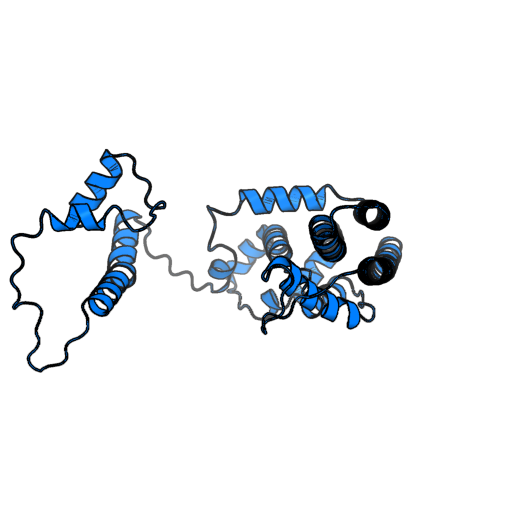ATOM 2115 C C . GLU A 1 255 ? 12.097 -21.650 -12.700 1.00 91.12 255 GLU A C 1
ATOM 2117 O O . GLU A 1 255 ? 12.695 -22.225 -13.608 1.00 91.12 255 GLU A O 1
ATOM 2122 N N . GLY A 1 256 ? 12.567 -20.515 -12.166 1.00 89.19 256 GLY A N 1
ATOM 2123 C CA . GLY A 1 256 ? 13.822 -19.872 -12.553 1.00 89.19 256 GLY A CA 1
ATOM 2124 C C . GLY A 1 256 ? 13.748 -19.041 -13.836 1.00 89.19 256 GLY A C 1
ATOM 2125 O O . GLY A 1 256 ? 14.778 -18.513 -14.262 1.00 89.19 256 GLY A O 1
ATOM 2126 N N . GLN A 1 257 ? 12.562 -18.892 -14.438 1.00 92.62 257 GLN A N 1
ATOM 2127 C CA . GLN A 1 257 ? 12.376 -18.113 -15.663 1.00 92.62 257 GLN A CA 1
ATOM 2128 C C . GLN A 1 257 ? 12.470 -16.621 -15.373 1.00 92.62 257 GLN A C 1
ATOM 2130 O O . GLN A 1 257 ? 11.906 -16.133 -14.398 1.00 92.62 257 GLN A O 1
ATOM 2135 N N . GLU A 1 258 ? 13.188 -15.881 -16.211 1.00 92.12 258 GLU A N 1
ATOM 2136 C CA . GLU A 1 258 ? 13.377 -14.451 -16.003 1.00 92.12 258 GLU A CA 1
ATOM 2137 C C . GLU A 1 258 ? 12.141 -13.651 -16.434 1.00 92.12 258 GLU A C 1
ATOM 2139 O O . GLU A 1 258 ? 11.665 -13.769 -17.562 1.00 92.12 258 GLU A O 1
ATOM 2144 N N . ILE A 1 259 ? 11.653 -12.789 -15.546 1.00 92.88 259 ILE A N 1
ATOM 2145 C CA . ILE A 1 259 ? 10.548 -11.873 -15.812 1.00 92.88 259 ILE A CA 1
ATOM 2146 C C . ILE A 1 259 ? 11.128 -10.617 -16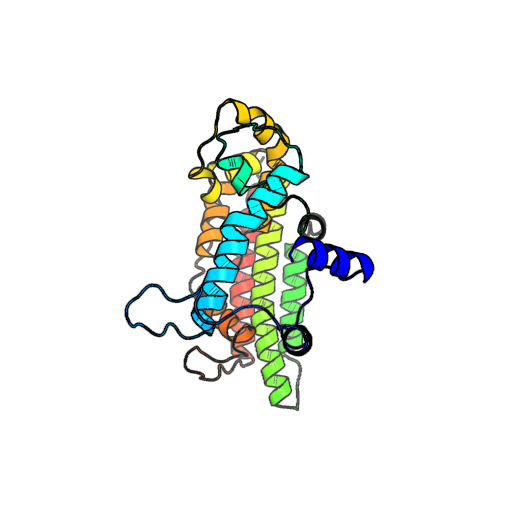.464 1.00 92.88 259 ILE A C 1
ATOM 2148 O O . ILE A 1 259 ? 11.910 -9.875 -15.860 1.00 92.88 259 ILE A O 1
ATOM 2152 N N . ASN A 1 260 ? 10.760 -10.376 -17.721 1.00 93.56 260 ASN A N 1
ATOM 2153 C CA . ASN A 1 260 ? 11.204 -9.200 -18.455 1.00 93.56 260 ASN A CA 1
ATOM 2154 C C . ASN A 1 260 ? 10.172 -8.073 -18.349 1.00 93.56 260 ASN A C 1
ATOM 2156 O O . ASN A 1 260 ? 9.144 -8.122 -19.014 1.00 93.56 260 ASN A O 1
ATOM 2160 N N . ILE A 1 261 ? 10.476 -7.063 -17.534 1.00 96.50 261 ILE A N 1
ATOM 2161 C CA . ILE A 1 261 ? 9.654 -5.857 -17.392 1.00 96.50 261 ILE A CA 1
ATOM 2162 C C . ILE A 1 261 ? 10.123 -4.806 -18.402 1.00 96.50 261 ILE A C 1
ATOM 2164 O O . ILE A 1 261 ? 11.292 -4.407 -18.389 1.00 96.50 261 ILE A O 1
ATOM 2168 N N . ASP A 1 262 ? 9.215 -4.352 -19.263 1.00 95.44 262 ASP A N 1
ATOM 2169 C CA . ASP A 1 262 ? 9.454 -3.270 -20.219 1.00 95.44 262 ASP A CA 1
ATOM 2170 C C . ASP A 1 262 ? 8.768 -1.956 -19.796 1.00 95.44 262 ASP A C 1
ATOM 2172 O O . ASP A 1 262 ? 8.178 -1.858 -18.721 1.00 95.44 262 ASP A O 1
ATOM 2176 N N . ASN A 1 263 ? 8.885 -0.917 -20.629 1.00 96.50 263 ASN A N 1
ATOM 2177 C CA . ASN A 1 263 ? 8.273 0.383 -20.347 1.00 96.50 263 ASN A CA 1
ATOM 2178 C C . ASN A 1 263 ? 6.744 0.297 -20.259 1.00 96.50 263 ASN A C 1
ATOM 2180 O O . ASN A 1 263 ? 6.168 0.932 -19.383 1.00 96.50 263 ASN A O 1
ATOM 2184 N N . MET A 1 264 ? 6.112 -0.479 -21.145 1.00 97.25 264 MET A N 1
ATOM 2185 C CA . MET A 1 264 ? 4.654 -0.578 -21.220 1.00 97.25 264 MET A CA 1
ATOM 2186 C C . MET A 1 264 ? 4.098 -1.269 -19.980 1.00 97.25 264 MET A C 1
ATOM 2188 O O . MET A 1 264 ? 3.090 -0.829 -19.447 1.00 97.25 264 MET A O 1
ATOM 2192 N N . MET A 1 265 ? 4.776 -2.306 -19.484 1.00 97.88 265 MET A N 1
ATOM 2193 C CA . MET A 1 265 ? 4.398 -2.979 -18.241 1.00 97.88 265 MET A CA 1
ATOM 2194 C C . MET A 1 265 ? 4.498 -2.056 -17.024 1.00 97.88 265 MET A C 1
ATOM 2196 O O . MET A 1 265 ? 3.666 -2.156 -16.126 1.00 97.88 265 MET A O 1
ATOM 2200 N N . VAL A 1 266 ? 5.505 -1.174 -16.980 1.00 98.31 266 VAL A N 1
ATOM 2201 C CA . VAL A 1 266 ? 5.636 -0.171 -15.910 1.00 98.31 266 VAL A CA 1
ATOM 2202 C C . VAL A 1 266 ? 4.521 0.872 -16.004 1.00 98.31 266 VAL A C 1
ATOM 2204 O O . VAL A 1 266 ? 3.871 1.147 -15.001 1.00 98.31 266 VAL A O 1
ATOM 2207 N N . ASP A 1 267 ? 4.258 1.418 -17.193 1.00 98.38 267 ASP A N 1
ATOM 2208 C CA . ASP A 1 267 ? 3.188 2.407 -17.376 1.00 98.38 267 ASP A CA 1
ATOM 2209 C C . ASP A 1 267 ? 1.806 1.806 -17.068 1.00 98.38 267 ASP A C 1
ATOM 2211 O O . ASP A 1 267 ? 0.989 2.439 -16.404 1.00 98.38 267 ASP A O 1
ATOM 2215 N N . ASP A 1 268 ? 1.566 0.558 -17.478 1.00 98.38 268 ASP A N 1
ATOM 2216 C CA . ASP A 1 268 ? 0.323 -0.167 -17.211 1.00 98.38 268 ASP A CA 1
ATOM 2217 C C . ASP A 1 268 ? 0.083 -0.369 -15.709 1.00 98.38 268 ASP A C 1
ATOM 2219 O O . ASP A 1 268 ? -1.015 -0.081 -15.226 1.00 98.38 268 ASP A O 1
ATOM 2223 N N . ILE A 1 269 ? 1.093 -0.810 -14.942 1.00 98.50 269 ILE A N 1
ATOM 2224 C CA . ILE A 1 269 ? 0.905 -0.971 -13.494 1.00 98.50 269 ILE A CA 1
ATOM 2225 C C . ILE A 1 269 ? 0.715 0.375 -12.796 1.00 98.50 269 ILE A C 1
ATOM 2227 O O . ILE A 1 269 ? -0.146 0.475 -11.923 1.00 98.50 269 ILE A O 1
ATOM 2231 N N . ILE A 1 270 ? 1.444 1.414 -13.215 1.00 98.62 270 ILE A N 1
ATOM 2232 C CA . ILE A 1 270 ? 1.272 2.769 -12.688 1.00 98.62 270 ILE A CA 1
ATOM 2233 C C . ILE A 1 270 ? -0.169 3.242 -12.907 1.00 98.62 270 ILE A C 1
ATOM 2235 O O . ILE A 1 270 ? -0.826 3.649 -11.955 1.00 98.62 270 ILE A O 1
ATOM 2239 N N . SER A 1 271 ? -0.693 3.142 -14.130 1.00 98.50 271 SER A N 1
ATOM 2240 C CA . SER A 1 271 ? -2.061 3.571 -14.441 1.00 98.50 271 SER A CA 1
ATOM 2241 C C . SER A 1 271 ? -3.126 2.754 -13.707 1.00 98.50 271 SER A C 1
ATOM 2243 O O . SER A 1 271 ? -4.137 3.310 -13.280 1.00 98.50 271 SER A O 1
ATOM 2245 N N . LYS A 1 272 ? -2.919 1.444 -13.529 1.00 98.50 272 LYS A N 1
ATOM 2246 C CA . LYS A 1 272 ? -3.836 0.594 -12.752 1.00 98.50 272 LYS A CA 1
ATOM 2247 C C . LYS A 1 272 ? -3.867 0.993 -11.279 1.00 98.50 272 LYS A C 1
ATOM 2249 O O . LYS A 1 272 ? -4.952 1.084 -10.710 1.00 98.50 272 LYS A O 1
ATOM 2254 N N . VAL A 1 273 ? -2.699 1.230 -10.682 1.00 98.62 273 VAL A N 1
ATOM 2255 C CA . VAL A 1 273 ? -2.571 1.662 -9.285 1.00 98.62 273 VAL A CA 1
ATOM 2256 C C . VAL A 1 273 ? -3.161 3.058 -9.090 1.00 98.62 273 VAL A C 1
ATOM 2258 O O . VAL A 1 273 ? -3.988 3.234 -8.204 1.00 98.62 273 VAL A O 1
ATOM 2261 N N . GLU A 1 274 ? -2.813 4.021 -9.945 1.00 98.50 274 GLU A N 1
ATOM 2262 C CA . GLU A 1 274 ? -3.343 5.391 -9.901 1.00 98.50 274 GLU A CA 1
ATOM 2263 C C . GLU A 1 274 ? -4.869 5.410 -9.990 1.00 98.50 274 GLU A C 1
ATOM 2265 O O . GLU A 1 274 ? -5.523 6.037 -9.159 1.00 98.50 274 GLU A O 1
ATOM 2270 N N . LYS A 1 275 ? -5.453 4.674 -10.943 1.00 98.44 275 LYS A N 1
ATOM 2271 C CA . LYS A 1 275 ? -6.909 4.589 -11.083 1.00 98.44 275 LYS A CA 1
ATOM 2272 C C . LYS A 1 275 ? -7.565 3.995 -9.835 1.00 98.44 275 LYS A C 1
ATOM 2274 O O . LYS A 1 275 ? -8.535 4.548 -9.332 1.00 98.44 275 LYS A O 1
ATOM 2279 N N . PHE A 1 276 ? -7.033 2.878 -9.344 1.00 98.62 276 PHE A N 1
ATOM 2280 C CA . PHE A 1 276 ? -7.572 2.190 -8.174 1.00 98.62 276 PHE A CA 1
ATOM 2281 C C . PHE A 1 276 ? -7.534 3.062 -6.917 1.00 98.62 276 PHE A C 1
ATOM 2283 O O . PHE A 1 276 ? -8.526 3.143 -6.199 1.00 98.62 276 PHE A O 1
ATOM 2290 N N . ILE A 1 277 ? -6.413 3.747 -6.683 1.00 98.44 277 ILE A N 1
ATOM 2291 C CA . ILE A 1 277 ? -6.278 4.676 -5.562 1.00 98.44 277 ILE A CA 1
ATOM 2292 C C . ILE A 1 277 ? -7.198 5.883 -5.722 1.00 98.44 277 ILE A C 1
ATOM 2294 O O . ILE A 1 277 ? -7.853 6.253 -4.757 1.00 98.44 277 ILE A O 1
ATOM 2298 N N . SER A 1 278 ? -7.318 6.449 -6.925 1.00 97.94 278 SER A N 1
ATOM 2299 C CA . SER A 1 278 ? -8.192 7.606 -7.168 1.00 97.94 278 SER A CA 1
ATOM 2300 C C . SER A 1 278 ? -9.661 7.310 -6.842 1.00 97.94 278 SER A C 1
ATOM 2302 O O . SER A 1 278 ? -10.349 8.163 -6.291 1.00 97.94 278 SER A O 1
ATOM 2304 N N . GLU A 1 279 ? -10.141 6.103 -7.161 1.00 97.81 279 GLU A N 1
ATOM 2305 C CA . GLU A 1 279 ? -11.509 5.673 -6.837 1.00 97.81 279 GLU A CA 1
ATOM 2306 C C . GLU A 1 279 ? -11.715 5.540 -5.314 1.00 97.81 279 GLU A C 1
ATOM 2308 O O . GLU A 1 279 ? -12.712 6.026 -4.784 1.00 97.81 279 GLU A O 1
ATOM 2313 N N . ILE A 1 280 ? -10.747 4.965 -4.589 1.00 98.19 280 ILE A N 1
ATOM 2314 C CA . ILE A 1 280 ? -10.797 4.863 -3.117 1.00 98.19 280 ILE A CA 1
ATOM 2315 C C . ILE A 1 280 ? -10.719 6.247 -2.457 1.00 98.19 280 ILE A C 1
ATOM 2317 O O . ILE A 1 280 ? -11.461 6.529 -1.517 1.00 98.19 280 ILE A O 1
ATOM 2321 N N . ASP A 1 281 ? -9.829 7.110 -2.945 1.00 97.62 281 ASP A N 1
ATOM 2322 C CA . ASP A 1 281 ? -9.627 8.461 -2.421 1.00 97.62 281 ASP A CA 1
ATOM 2323 C C . ASP A 1 281 ? -10.880 9.326 -2.572 1.00 97.62 281 ASP A C 1
ATOM 2325 O O . ASP A 1 281 ? -11.227 10.103 -1.680 1.00 97.62 281 ASP A O 1
ATOM 2329 N N . GLN A 1 282 ? -11.592 9.161 -3.689 1.00 96.62 282 GLN A N 1
ATOM 2330 C CA . GLN A 1 282 ? -12.870 9.820 -3.907 1.00 96.62 282 GLN A CA 1
ATOM 2331 C C . GLN A 1 282 ? -13.911 9.380 -2.865 1.00 96.62 282 GLN A C 1
ATOM 2333 O O . GLN A 1 282 ? -14.531 10.243 -2.242 1.00 96.62 282 GLN A O 1
ATOM 2338 N N . GLU A 1 283 ? -14.069 8.073 -2.624 1.00 96.00 283 GLU A N 1
ATOM 2339 C CA . GLU A 1 283 ? -15.006 7.567 -1.607 1.00 96.00 283 GLU A CA 1
ATOM 2340 C C . GLU A 1 283 ? -14.654 8.053 -0.190 1.00 96.00 283 GLU A C 1
ATOM 2342 O O . GLU A 1 283 ? -15.550 8.381 0.594 1.00 96.00 283 GLU A O 1
ATOM 2347 N N . LEU A 1 284 ? -13.359 8.135 0.143 1.00 94.94 284 LEU A N 1
ATOM 2348 C CA . LEU A 1 284 ? -12.892 8.684 1.421 1.00 94.94 284 LEU A CA 1
ATOM 2349 C C . LEU A 1 284 ? -13.313 10.150 1.588 1.00 94.94 284 LEU A C 1
ATOM 2351 O O . LEU A 1 284 ? -13.922 10.509 2.597 1.00 94.94 284 LEU A O 1
ATOM 2355 N N . LYS A 1 285 ? -13.057 10.986 0.578 1.00 93.00 285 LYS A N 1
ATOM 2356 C CA . LYS A 1 285 ? -13.404 12.415 0.606 1.00 93.00 285 LYS A CA 1
ATOM 2357 C C . LYS A 1 285 ? -14.904 12.658 0.718 1.00 93.00 285 LYS A C 1
ATOM 2359 O O . LYS A 1 285 ? -15.328 13.547 1.452 1.00 93.00 285 LYS A O 1
ATOM 2364 N N . GLU A 1 286 ? -15.717 11.878 0.010 1.00 91.00 286 GLU A N 1
ATOM 2365 C CA . GLU A 1 286 ? -17.178 11.989 0.085 1.00 91.00 286 GLU A CA 1
ATOM 2366 C C . GLU A 1 286 ? -17.679 11.733 1.518 1.00 91.00 286 GLU A C 1
ATOM 2368 O O . GLU A 1 286 ? -18.526 12.476 2.026 1.00 91.00 286 GLU A O 1
ATOM 2373 N N . LYS A 1 287 ? -17.090 10.760 2.223 1.00 82.31 287 LYS A N 1
ATOM 2374 C CA . LYS A 1 287 ? -17.426 10.469 3.625 1.00 82.31 287 LYS A CA 1
ATOM 2375 C C . LYS A 1 287 ? -16.971 11.551 4.597 1.00 82.31 287 LYS A C 1
ATOM 2377 O O . LYS A 1 287 ? -17.742 11.886 5.488 1.00 82.31 287 LYS A O 1
ATOM 2382 N N . ASP A 1 288 ? -15.790 12.132 4.407 1.00 72.62 288 ASP A N 1
ATOM 2383 C CA . ASP A 1 288 ? -15.302 13.219 5.271 1.00 72.62 288 ASP A CA 1
ATOM 2384 C C . ASP A 1 288 ? -16.148 14.500 5.152 1.00 72.62 288 ASP A C 1
ATOM 2386 O O . ASP A 1 288 ? -16.213 15.303 6.081 1.00 72.62 288 ASP A O 1
ATOM 2390 N N . THR A 1 289 ? -16.834 14.694 4.020 1.00 61.53 289 THR A N 1
ATOM 2391 C CA . THR A 1 289 ? -17.728 15.847 3.800 1.00 61.53 289 THR A CA 1
ATOM 2392 C C . THR A 1 289 ? -19.168 15.639 4.273 1.00 61.53 289 THR A C 1
ATOM 2394 O O . THR A 1 289 ? -19.956 16.588 4.247 1.00 61.53 289 THR A O 1
ATOM 2397 N N . THR A 1 290 ? -19.530 14.428 4.708 1.00 47.38 290 THR A N 1
ATOM 2398 C CA . THR A 1 290 ? -20.891 14.116 5.159 1.00 47.38 290 THR A CA 1
ATOM 2399 C C . THR A 1 290 ? -20.970 14.258 6.691 1.00 47.38 290 THR A C 1
ATOM 2401 O O . THR A 1 290 ? -20.277 13.512 7.381 1.00 47.38 290 THR A O 1
ATOM 2404 N N . PRO A 1 291 ? -21.751 15.217 7.231 1.00 38.88 291 PRO A N 1
ATOM 2405 C CA . PRO A 1 291 ? -21.808 15.511 8.669 1.00 38.88 291 PRO A CA 1
ATOM 2406 C C . PRO A 1 291 ? -22.484 14.427 9.517 1.00 38.88 291 PRO A C 1
ATOM 2408 O O . PRO A 1 291 ? -23.381 13.721 8.997 1.00 38.88 291 PRO A O 1
#

pLDDT: mean 74.67, std 24.8, range [28.44, 98.62]

Radius of gyration: 26.93 Å; Cα contacts (8 Å, |Δi|>4): 189; chains: 1; bounding box: 63×68×65 Å

Nearest PDB structures (foldseek):
  5vju-assembly1_A  TM=3.289E-01  e=4.488E+00  synthetic construct
  9ijm-assembly1_C  TM=1.904E-01  e=2.799E+00  Vibrio alginolyticus
  4k10-assembly1_A  TM=2.241E-01  e=6.866E+00  Leishmania major

Solvent-accessible surface area (backbone atoms only — not comparable to full-atom values): 17362 Å² total; per-residue (Å²): 109,71,70,62,52,52,51,53,33,64,75,66,73,54,65,92,89,72,76,79,82,67,73,65,58,69,65,55,70,80,68,78,80,90,80,72,87,70,85,78,63,74,90,77,94,69,85,75,54,71,69,58,57,48,52,54,48,53,50,46,42,60,71,58,45,51,59,51,52,50,55,69,73,63,72,70,75,90,73,88,72,93,52,70,57,57,60,74,80,56,70,71,84,79,85,56,66,62,64,56,46,55,52,48,50,58,40,64,68,42,81,55,39,69,59,57,40,52,54,49,54,51,50,48,52,54,59,60,69,57,87,57,89,53,64,70,60,38,47,53,48,33,46,50,46,44,41,45,42,53,48,48,50,26,51,38,54,47,26,53,50,52,47,56,30,74,75,30,72,68,30,42,52,28,36,63,71,49,36,64,88,53,63,80,60,73,82,54,84,88,47,50,65,63,47,64,78,39,42,67,62,53,48,52,57,54,59,69,70,51,66,53,76,43,50,79,61,45,37,51,46,38,32,49,30,69,71,41,78,70,72,95,50,68,71,57,55,53,47,50,55,52,39,50,25,41,70,78,45,75,26,18,50,98,87,64,49,73,62,83,55,48,63,66,59,36,53,49,50,41,52,52,44,51,52,56,49,52,57,52,51,49,57,53,52,57,54,74,74,55,132